Protein AF-A0AAE0FD80-F1 (afdb_monomer_lite)

Organism: NCBI:txid36881

Structure (mmCIF, N/CA/C/O backbone):
data_AF-A0AAE0FD80-F1
#
_entry.id   AF-A0AAE0FD80-F1
#
loop_
_atom_site.group_PDB
_atom_site.id
_atom_site.type_symbol
_atom_site.label_atom_id
_atom_site.label_alt_id
_atom_site.label_comp_id
_atom_site.label_asym_id
_atom_site.label_entity_id
_atom_site.label_seq_id
_atom_site.pdbx_PDB_ins_code
_atom_site.Cartn_x
_atom_site.Cartn_y
_atom_site.Cartn_z
_atom_site.occupancy
_atom_site.B_iso_or_equiv
_atom_site.auth_seq_id
_atom_site.auth_comp_id
_atom_site.auth_asym_id
_atom_site.auth_atom_id
_atom_site.pdbx_PDB_model_num
ATOM 1 N N . MET A 1 1 ? 56.700 -10.273 32.184 1.00 40.31 1 MET A N 1
ATOM 2 C CA . MET A 1 1 ? 57.375 -10.020 30.898 1.00 40.31 1 MET A CA 1
ATOM 3 C C . MET A 1 1 ? 56.561 -10.672 29.789 1.00 40.31 1 MET A C 1
ATOM 5 O O . MET A 1 1 ? 56.872 -11.782 29.398 1.00 40.31 1 MET A O 1
ATOM 9 N N . VAL A 1 2 ? 55.479 -10.005 29.385 1.00 31.28 2 VAL A N 1
ATOM 10 C CA . VAL A 1 2 ? 54.892 -10.000 28.035 1.00 31.28 2 VAL A CA 1
ATOM 11 C C . VAL A 1 2 ? 54.165 -8.654 27.988 1.00 31.28 2 VAL A C 1
ATOM 13 O O . VAL A 1 2 ? 53.022 -8.538 28.417 1.00 31.28 2 VAL A O 1
ATOM 16 N N . GLU A 1 3 ? 54.909 -7.605 27.643 1.00 40.56 3 GLU A N 1
ATOM 17 C CA . GLU A 1 3 ? 54.315 -6.356 27.174 1.00 40.56 3 GLU A CA 1
ATOM 18 C C . GLU A 1 3 ? 53.783 -6.637 25.770 1.00 40.56 3 GLU A C 1
ATOM 20 O O . GLU A 1 3 ? 54.532 -7.111 24.916 1.00 40.56 3 GLU A O 1
ATOM 25 N N . PHE A 1 4 ? 52.490 -6.414 25.551 1.00 32.03 4 PHE A N 1
ATOM 26 C CA . PHE A 1 4 ? 51.897 -6.449 24.222 1.00 32.03 4 PHE A CA 1
ATOM 27 C C . PHE A 1 4 ? 51.222 -5.105 23.975 1.00 32.03 4 PHE A C 1
ATOM 29 O O . PHE A 1 4 ? 50.267 -4.719 24.646 1.00 32.03 4 PHE A O 1
ATOM 36 N N . GLU A 1 5 ? 51.816 -4.377 23.039 1.00 41.44 5 GLU A N 1
ATOM 37 C CA . GLU A 1 5 ? 51.365 -3.108 22.502 1.00 41.44 5 GLU A CA 1
ATOM 38 C C . GLU A 1 5 ? 49.977 -3.243 21.853 1.00 41.44 5 GLU A C 1
ATOM 40 O O . GLU A 1 5 ? 49.844 -3.771 20.753 1.00 41.44 5 GLU A O 1
ATOM 45 N N . GLU A 1 6 ? 48.938 -2.705 22.494 1.00 38.53 6 GLU A N 1
ATOM 46 C CA . GLU A 1 6 ? 47.613 -2.514 21.869 1.00 38.53 6 GLU A CA 1
ATOM 47 C C . GLU A 1 6 ? 47.328 -1.052 21.475 1.00 38.53 6 GLU A C 1
ATOM 49 O O . GLU A 1 6 ? 46.223 -0.714 21.060 1.00 38.53 6 GLU A O 1
ATOM 54 N N . TRP A 1 7 ? 48.324 -0.161 21.534 1.00 40.03 7 TRP A N 1
ATOM 5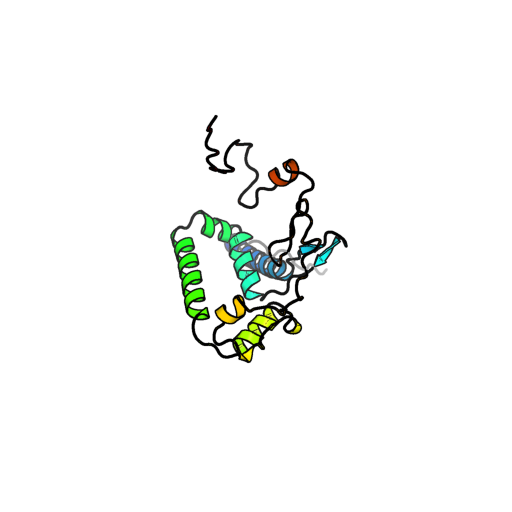5 C CA . TRP A 1 7 ? 48.109 1.283 21.341 1.00 40.03 7 TRP A CA 1
ATOM 56 C C . TRP A 1 7 ? 48.602 1.869 20.007 1.00 40.03 7 TRP A C 1
ATOM 58 O O . TRP A 1 7 ? 48.545 3.082 19.824 1.00 40.03 7 TRP A O 1
ATOM 68 N N . ILE A 1 8 ? 49.020 1.054 19.032 1.00 41.62 8 ILE A N 1
ATOM 69 C CA . ILE A 1 8 ? 49.611 1.572 17.775 1.00 41.62 8 ILE A CA 1
ATOM 70 C C . ILE A 1 8 ? 48.594 1.788 16.629 1.00 41.62 8 ILE A C 1
ATOM 72 O O . ILE A 1 8 ? 48.941 2.367 15.605 1.00 41.62 8 ILE A O 1
ATOM 76 N N . TRP A 1 9 ? 47.305 1.461 16.787 1.00 42.44 9 TRP A N 1
ATOM 77 C CA . TRP A 1 9 ? 46.334 1.576 15.674 1.00 42.44 9 TRP A CA 1
ATOM 78 C C . TRP A 1 9 ? 45.288 2.704 15.743 1.00 42.44 9 TRP A C 1
ATOM 80 O O . TRP A 1 9 ? 44.409 2.749 14.886 1.00 42.44 9 TRP A O 1
ATOM 90 N N . TYR A 1 10 ? 45.382 3.664 16.671 1.00 52.06 10 TYR A N 1
ATOM 91 C CA . TYR A 1 10 ? 44.355 4.719 16.817 1.00 52.06 10 TYR A CA 1
ATOM 92 C C . TYR A 1 10 ? 44.853 6.179 16.762 1.00 52.06 10 TYR A C 1
ATOM 94 O O . TYR A 1 10 ? 44.510 6.981 17.629 1.00 52.06 10 TYR A O 1
ATOM 102 N N . PRO A 1 11 ? 45.603 6.587 15.716 1.00 43.66 11 PRO A N 1
ATOM 103 C CA . PRO A 1 11 ? 45.379 7.961 15.232 1.00 43.66 11 PRO A CA 1
ATOM 104 C C . PRO A 1 11 ? 45.472 8.181 13.706 1.00 43.66 11 PRO A C 1
ATOM 106 O O . PRO A 1 11 ? 45.456 9.329 13.270 1.00 43.66 11 PRO A O 1
ATOM 109 N N . LEU A 1 12 ? 45.549 7.133 12.871 1.00 46.38 12 LEU A N 1
ATOM 110 C CA . LEU A 1 12 ? 45.769 7.279 11.413 1.00 46.38 12 LEU A CA 1
ATOM 111 C C . LEU A 1 12 ? 44.559 6.984 10.513 1.00 46.38 12 LEU A C 1
ATOM 113 O O . LEU A 1 12 ? 44.665 7.072 9.291 1.00 46.38 12 LEU A O 1
ATOM 117 N N . VAL A 1 13 ? 43.384 6.726 11.085 1.00 48.25 13 VAL A N 1
ATOM 118 C CA . VAL A 1 13 ? 42.122 6.770 10.335 1.00 48.25 13 VAL A CA 1
ATOM 119 C C . VAL A 1 13 ? 41.530 8.159 10.555 1.00 48.25 13 VAL A C 1
ATOM 121 O O . VAL A 1 13 ? 40.701 8.367 11.435 1.00 48.25 13 VAL A O 1
ATOM 124 N N . GLY A 1 14 ? 42.053 9.142 9.815 1.00 45.53 14 GLY A N 1
ATOM 125 C CA . GLY A 1 14 ? 41.631 10.543 9.902 1.00 45.53 14 GLY A CA 1
ATOM 126 C C . GLY A 1 14 ? 40.118 10.717 9.729 1.00 45.53 14 GLY A C 1
ATOM 127 O O . GLY A 1 14 ? 39.430 9.795 9.301 1.00 45.53 14 GLY A O 1
ATOM 128 N N . ALA A 1 15 ? 39.605 11.917 10.012 1.00 53.34 15 ALA A N 1
ATOM 129 C CA . ALA A 1 15 ? 38.176 12.279 10.017 1.00 53.34 15 ALA A CA 1
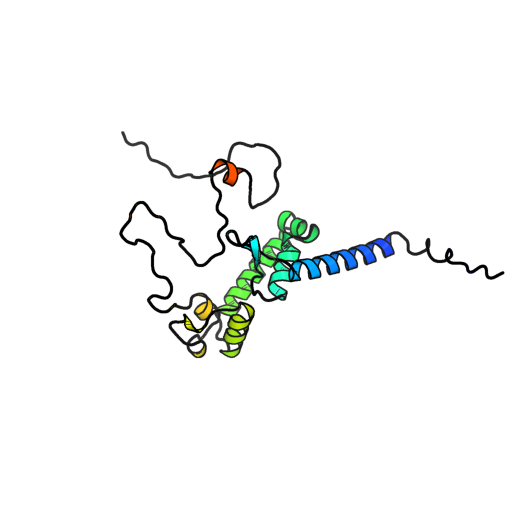ATOM 130 C C . ALA A 1 15 ? 37.326 11.797 8.809 1.00 53.34 15 ALA A C 1
ATOM 132 O O . ALA A 1 15 ? 36.100 11.787 8.872 1.00 53.34 15 ALA A O 1
ATOM 133 N N . PHE A 1 16 ? 37.960 11.381 7.709 1.00 48.69 16 PHE A N 1
ATOM 134 C CA . PHE A 1 16 ? 37.331 10.735 6.556 1.00 48.69 16 PHE A CA 1
ATOM 135 C C . PHE A 1 16 ? 36.976 9.252 6.759 1.00 48.69 16 PHE A C 1
ATOM 137 O O . PHE A 1 16 ? 35.940 8.806 6.269 1.00 48.69 16 PHE A O 1
ATOM 144 N N . GLY A 1 17 ? 37.802 8.475 7.463 1.00 55.03 17 GLY A N 1
ATOM 145 C CA . GLY A 1 17 ? 37.527 7.058 7.703 1.00 55.03 17 GLY A CA 1
ATOM 146 C C . GLY A 1 17 ? 36.457 6.840 8.774 1.00 55.03 17 GLY A C 1
ATOM 147 O O . GLY A 1 17 ? 35.644 5.930 8.629 1.00 55.03 17 GLY A O 1
ATOM 148 N N . SER A 1 18 ? 36.360 7.734 9.766 1.00 65.19 18 SER A N 1
ATOM 149 C CA . SER A 1 18 ? 35.219 7.764 10.691 1.00 65.19 18 SER A CA 1
ATOM 150 C C . SER A 1 18 ? 33.912 8.075 9.959 1.00 65.19 18 SER A C 1
ATOM 152 O O . SER A 1 18 ? 32.925 7.383 10.162 1.00 65.19 18 SER A O 1
ATOM 154 N N . LEU A 1 19 ? 33.922 9.022 9.011 1.00 72.12 19 LEU A N 1
ATOM 155 C CA . LEU A 1 19 ? 32.733 9.398 8.239 1.00 72.12 19 LEU A CA 1
ATOM 156 C C . LEU A 1 19 ? 32.196 8.250 7.366 1.00 72.12 19 LEU A C 1
ATOM 158 O O . LEU A 1 19 ? 30.983 8.081 7.240 1.00 72.12 19 LEU A O 1
ATOM 162 N N . LEU A 1 20 ? 33.087 7.453 6.765 1.00 74.50 20 LEU A N 1
ATOM 163 C CA . LEU A 1 20 ? 32.692 6.279 5.983 1.00 74.50 20 LEU A CA 1
ATOM 164 C C . LEU A 1 20 ? 32.102 5.181 6.877 1.00 74.50 20 LEU A C 1
ATOM 166 O O . LEU A 1 20 ? 31.069 4.608 6.533 1.00 74.50 20 LEU A O 1
ATOM 170 N N . VAL A 1 21 ? 32.730 4.906 8.023 1.00 76.69 21 VAL A N 1
ATOM 171 C CA . VAL A 1 21 ? 32.219 3.936 9.004 1.00 76.69 21 VAL A CA 1
ATOM 172 C C . VAL A 1 21 ? 30.860 4.384 9.547 1.00 76.69 21 VAL A C 1
ATOM 174 O O . VAL A 1 21 ? 29.934 3.577 9.586 1.00 76.69 21 VAL A O 1
ATOM 177 N N . ASP A 1 22 ? 30.695 5.669 9.861 1.00 75.12 22 ASP A N 1
ATOM 178 C CA . ASP A 1 22 ? 29.434 6.246 10.333 1.00 75.12 22 ASP A CA 1
ATOM 179 C C . ASP A 1 22 ? 28.333 6.182 9.266 1.00 75.12 22 ASP A C 1
ATOM 181 O O . ASP A 1 22 ? 27.182 5.855 9.569 1.00 75.12 22 ASP A O 1
ATOM 185 N N . LEU A 1 23 ? 28.671 6.435 7.996 1.00 77.81 23 LEU A N 1
ATOM 186 C CA . LEU A 1 23 ? 27.736 6.311 6.877 1.00 77.81 23 LEU A CA 1
ATOM 187 C C . LEU A 1 23 ? 27.278 4.859 6.691 1.00 77.81 23 LEU A C 1
ATOM 189 O O . LEU A 1 23 ? 26.080 4.603 6.544 1.00 77.81 23 LEU A O 1
ATOM 193 N N . LEU A 1 24 ? 28.215 3.908 6.720 1.00 80.12 24 LEU A N 1
ATOM 194 C CA . LEU A 1 24 ? 27.919 2.481 6.597 1.00 80.12 24 LEU A CA 1
ATOM 195 C C . LEU A 1 24 ? 27.102 1.977 7.792 1.00 80.12 24 LEU A C 1
ATOM 197 O O . LEU A 1 24 ? 26.119 1.263 7.600 1.00 80.12 24 LEU A O 1
ATOM 201 N N . LEU A 1 25 ? 27.443 2.395 9.012 1.00 79.06 25 LEU A N 1
ATOM 202 C CA . LEU A 1 25 ? 26.695 2.051 10.219 1.00 79.06 25 LEU A CA 1
ATOM 203 C C . LEU A 1 25 ? 25.279 2.640 10.182 1.00 79.06 25 LEU A C 1
ATOM 205 O O . LEU A 1 25 ? 24.311 1.933 10.465 1.00 79.06 25 LEU A O 1
ATOM 209 N N . SER A 1 26 ? 25.134 3.897 9.761 1.00 72.19 26 SER A N 1
ATOM 210 C CA . SER A 1 26 ? 23.837 4.552 9.567 1.00 72.19 26 SER A CA 1
ATOM 211 C C . SER A 1 26 ? 22.987 3.832 8.517 1.00 72.19 26 SER A C 1
ATOM 213 O O . SER A 1 26 ? 21.790 3.609 8.730 1.00 72.19 26 SER A O 1
ATOM 215 N N . LEU A 1 27 ? 23.595 3.380 7.416 1.00 77.12 27 LEU A N 1
ATOM 216 C CA . LEU A 1 27 ? 22.922 2.570 6.402 1.00 77.12 27 LEU A CA 1
ATOM 217 C C . LEU A 1 27 ? 22.500 1.201 6.958 1.00 77.12 27 LEU A C 1
ATOM 219 O O . LEU A 1 27 ? 21.363 0.783 6.743 1.00 77.12 27 LEU A O 1
ATOM 223 N N . CYS A 1 28 ? 23.358 0.528 7.725 1.00 79.94 28 CYS A N 1
ATOM 224 C CA . CYS A 1 28 ? 23.036 -0.740 8.387 1.00 79.94 28 CYS A CA 1
ATOM 225 C C . CYS A 1 28 ? 21.873 -0.591 9.378 1.00 79.94 28 CYS A C 1
ATOM 227 O O . CYS A 1 28 ? 20.933 -1.389 9.350 1.00 79.94 28 CYS A O 1
ATOM 229 N N . ILE A 1 29 ? 21.884 0.459 10.206 1.00 76.44 29 ILE A N 1
ATOM 230 C CA . ILE A 1 29 ? 20.787 0.788 11.128 1.00 76.44 29 ILE A CA 1
ATOM 231 C C . ILE A 1 29 ? 19.507 1.092 10.344 1.00 76.44 29 ILE A C 1
ATOM 233 O O . ILE A 1 29 ? 18.430 0.636 10.725 1.00 76.44 29 ILE A O 1
ATOM 237 N N . SER A 1 30 ? 19.616 1.822 9.234 1.00 70.00 30 SER A N 1
ATOM 238 C CA . SER A 1 30 ? 18.494 2.146 8.350 1.00 70.00 30 SER A CA 1
ATOM 239 C C . SER A 1 30 ? 17.863 0.891 7.750 1.00 70.00 30 SER A C 1
ATOM 241 O O . SER A 1 30 ? 16.653 0.702 7.834 1.00 70.00 30 SER A O 1
ATOM 243 N N . VAL A 1 31 ? 18.683 -0.019 7.222 1.00 77.50 31 VAL A N 1
ATOM 244 C CA . VAL A 1 31 ? 18.242 -1.320 6.700 1.00 77.50 31 VAL A CA 1
ATOM 245 C C . VAL A 1 31 ? 17.607 -2.166 7.804 1.00 77.50 31 VAL A C 1
ATOM 247 O O . VAL A 1 31 ? 16.559 -2.775 7.582 1.00 77.50 31 VAL A O 1
ATOM 250 N N . HIS A 1 32 ? 18.194 -2.186 9.003 1.00 75.44 32 HIS A N 1
ATOM 251 C CA . HIS A 1 32 ? 17.643 -2.913 10.143 1.00 75.44 32 HIS A CA 1
ATOM 252 C C . HIS A 1 32 ? 16.275 -2.355 10.569 1.00 75.44 32 HIS A C 1
ATOM 254 O O . HIS A 1 32 ? 15.319 -3.118 10.677 1.00 75.44 32 HIS A O 1
ATOM 260 N N . LYS A 1 33 ? 16.140 -1.033 10.726 1.00 71.00 33 LYS A N 1
ATOM 261 C CA . LYS A 1 33 ? 14.862 -0.374 11.052 1.00 71.00 33 LYS A CA 1
ATOM 262 C C . LYS A 1 33 ? 13.814 -0.563 9.958 1.00 71.00 33 LYS A C 1
ATOM 264 O O . LYS A 1 33 ? 12.662 -0.872 10.256 1.00 71.00 33 LYS A O 1
ATOM 269 N N . ALA A 1 34 ? 14.212 -0.451 8.692 1.00 71.31 34 ALA A N 1
ATOM 270 C CA . ALA A 1 34 ? 13.332 -0.728 7.564 1.00 71.31 34 ALA A CA 1
ATOM 271 C C . ALA A 1 34 ? 12.802 -2.167 7.610 1.00 71.31 34 ALA A C 1
ATOM 273 O O . ALA A 1 34 ? 11.651 -2.374 7.244 1.00 71.31 34 ALA A O 1
ATOM 274 N N . ARG A 1 35 ? 13.579 -3.141 8.114 1.00 65.88 35 ARG A N 1
ATOM 275 C CA . ARG A 1 35 ? 13.134 -4.528 8.359 1.00 65.88 35 ARG A CA 1
ATOM 276 C C . ARG A 1 35 ? 12.233 -4.675 9.591 1.00 65.88 35 ARG A C 1
ATOM 278 O O . ARG A 1 35 ? 11.319 -5.498 9.562 1.00 65.88 35 ARG A O 1
ATOM 285 N N . THR A 1 36 ? 12.424 -3.872 10.637 1.00 61.03 36 THR A N 1
ATOM 286 C CA . THR A 1 36 ? 11.732 -4.013 11.937 1.00 61.03 36 THR A CA 1
ATOM 287 C C . THR A 1 36 ? 10.594 -3.015 12.196 1.00 61.03 36 THR A C 1
ATOM 289 O O . THR A 1 36 ? 9.991 -3.044 13.269 1.00 61.03 36 THR A O 1
ATOM 292 N N . ALA A 1 37 ? 10.220 -2.176 11.224 1.00 65.12 37 ALA A N 1
ATOM 293 C CA . ALA A 1 37 ? 9.010 -1.352 11.326 1.00 65.12 37 ALA A CA 1
ATOM 294 C C . ALA A 1 37 ? 7.762 -2.216 11.623 1.00 65.12 37 ALA A C 1
ATOM 296 O O . ALA A 1 37 ? 7.465 -3.164 10.890 1.00 65.12 37 ALA A O 1
ATOM 297 N N . SER A 1 38 ? 7.070 -1.904 12.721 1.00 71.56 38 SER A N 1
ATOM 298 C CA . SER A 1 38 ? 5.874 -2.601 13.207 1.00 71.56 38 SER A CA 1
ATOM 299 C C . SER A 1 38 ? 4.831 -1.602 13.703 1.00 71.56 38 SER A C 1
ATOM 301 O O . SER A 1 38 ? 5.160 -0.533 14.220 1.00 71.56 38 SER A O 1
ATOM 303 N N . VAL A 1 39 ? 3.563 -1.964 13.547 1.00 75.69 39 VAL A N 1
ATOM 304 C CA . VAL A 1 39 ? 2.403 -1.228 14.050 1.00 75.69 39 VAL A CA 1
ATOM 305 C C . VAL A 1 39 ? 1.956 -1.896 15.342 1.00 75.69 39 VAL A C 1
ATOM 307 O O . VAL A 1 39 ? 1.770 -3.106 15.375 1.00 75.69 39 VAL A O 1
ATOM 310 N N . LYS A 1 40 ? 1.776 -1.143 16.427 1.00 79.38 40 LYS A N 1
ATOM 311 C CA . LYS A 1 40 ? 1.251 -1.718 17.673 1.00 79.38 40 LYS A CA 1
ATOM 312 C C . LYS A 1 40 ? -0.266 -1.836 17.602 1.00 79.38 40 LYS A C 1
ATOM 314 O O . LYS A 1 40 ? -0.952 -0.852 17.333 1.00 79.38 40 LYS A O 1
ATOM 319 N N . GLU A 1 41 ? -0.788 -3.023 17.880 1.00 82.38 41 GLU A N 1
ATOM 320 C CA . GLU A 1 41 ? -2.225 -3.246 17.976 1.00 82.38 41 GLU A CA 1
ATOM 321 C C . GLU A 1 41 ? -2.796 -2.596 19.240 1.00 82.38 41 GLU A C 1
ATOM 323 O O . GLU A 1 41 ? -2.256 -2.758 20.334 1.00 82.38 41 GLU A O 1
ATOM 328 N N . ARG A 1 42 ? -3.924 -1.889 19.114 1.00 76.62 42 ARG A N 1
ATOM 329 C CA . ARG A 1 42 ? -4.549 -1.184 20.243 1.00 76.62 42 ARG A CA 1
ATOM 330 C C . ARG A 1 42 ? -5.058 -2.131 21.331 1.00 76.62 42 ARG A C 1
ATOM 332 O O . ARG A 1 42 ? -4.899 -1.826 22.507 1.00 76.62 42 ARG A O 1
ATOM 339 N N . CYS A 1 43 ? -5.709 -3.227 20.947 1.00 79.00 43 CYS A N 1
ATOM 340 C CA . CYS A 1 43 ? -6.378 -4.115 21.899 1.00 79.00 43 CYS A CA 1
ATOM 341 C C . CYS A 1 43 ? -5.385 -5.006 22.651 1.00 79.00 43 CYS A C 1
ATOM 343 O O . CYS A 1 43 ? -5.514 -5.177 23.858 1.00 79.00 43 CYS A O 1
ATOM 345 N N . THR A 1 44 ? -4.388 -5.558 21.952 1.00 83.12 44 THR A N 1
ATOM 346 C CA . THR A 1 44 ? -3.439 -6.516 22.541 1.00 83.12 44 THR A CA 1
ATOM 347 C C . THR A 1 44 ? -2.105 -5.887 22.944 1.00 83.12 44 THR A C 1
ATOM 349 O O . THR A 1 44 ? -1.337 -6.506 23.676 1.00 83.12 44 THR A O 1
ATOM 352 N N . GLY A 1 45 ? -1.789 -4.685 22.446 1.00 81.44 45 GLY A N 1
ATOM 353 C CA . GLY A 1 45 ? -0.491 -4.033 22.636 1.00 81.44 45 GLY A CA 1
ATOM 354 C C . GLY A 1 45 ? 0.666 -4.694 21.880 1.00 81.44 45 GLY A C 1
ATOM 355 O O . GLY A 1 45 ? 1.803 -4.225 21.979 1.00 81.44 45 GLY A O 1
ATOM 356 N N . LYS A 1 46 ? 0.411 -5.772 21.127 1.00 84.19 46 LYS A N 1
ATOM 357 C CA . LYS A 1 46 ? 1.451 -6.532 20.430 1.00 84.19 46 LYS A CA 1
ATOM 358 C C . LYS A 1 46 ? 1.901 -5.806 19.156 1.00 84.19 46 LYS A C 1
ATOM 360 O O . LYS A 1 46 ? 1.075 -5.190 18.477 1.00 84.19 46 LYS A O 1
ATOM 365 N N . PRO A 1 47 ? 3.200 -5.861 18.812 1.00 81.81 47 PRO A N 1
ATOM 366 C CA . PRO A 1 47 ? 3.673 -5.372 17.527 1.00 81.81 47 PRO A CA 1
ATOM 367 C C . PRO A 1 47 ? 3.194 -6.305 16.409 1.00 81.81 47 PRO A C 1
ATOM 369 O O . PRO A 1 47 ? 3.437 -7.509 16.437 1.00 81.81 47 PRO A O 1
ATOM 372 N N . ILE A 1 48 ? 2.528 -5.732 15.416 1.00 83.19 48 ILE A N 1
ATOM 373 C CA . ILE A 1 48 ? 2.129 -6.370 14.166 1.00 83.19 48 ILE A CA 1
ATOM 374 C C . ILE A 1 48 ? 3.074 -5.870 13.078 1.00 83.19 48 ILE A C 1
ATOM 376 O O . ILE A 1 48 ? 3.250 -4.666 12.888 1.00 83.19 48 ILE A O 1
ATOM 380 N N . HIS A 1 49 ? 3.683 -6.793 12.342 1.00 80.06 49 HIS A N 1
ATOM 381 C CA . HIS A 1 49 ? 4.437 -6.452 11.144 1.00 80.06 49 HIS A CA 1
ATOM 382 C C . HIS A 1 49 ? 3.526 -6.498 9.926 1.00 80.06 49 HIS A C 1
ATOM 384 O O . HIS A 1 49 ? 2.882 -7.510 9.663 1.00 80.06 49 HIS A O 1
ATOM 390 N N . GLU A 1 50 ? 3.494 -5.406 9.169 1.00 81.12 50 GLU A N 1
ATOM 391 C CA . GLU A 1 50 ? 2.808 -5.393 7.884 1.00 81.12 50 GLU A CA 1
ATOM 392 C C . GLU A 1 50 ? 3.650 -6.112 6.837 1.00 81.12 50 GLU A C 1
ATOM 394 O O . GLU A 1 50 ? 4.844 -5.835 6.661 1.00 81.12 50 GLU A O 1
ATOM 399 N N . VAL A 1 51 ? 3.005 -7.041 6.135 1.00 84.75 51 VAL A N 1
ATOM 400 C CA . VAL A 1 51 ? 3.610 -7.756 5.019 1.00 84.75 51 VAL A CA 1
ATOM 401 C C . VAL A 1 51 ? 3.723 -6.771 3.867 1.00 84.75 51 VAL A C 1
ATOM 403 O O . VAL A 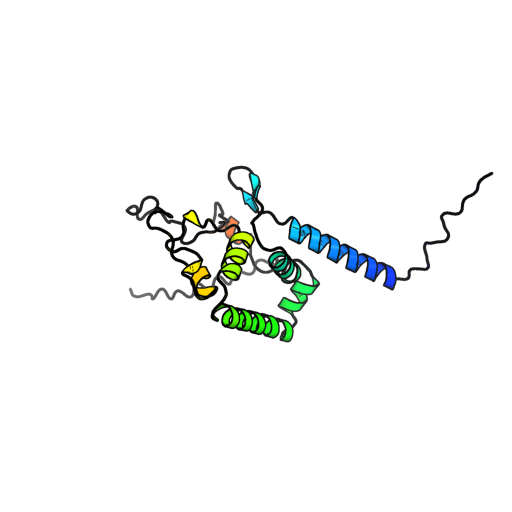1 51 ? 2.738 -6.359 3.266 1.00 84.75 51 VAL A O 1
ATOM 406 N N . THR A 1 52 ? 4.943 -6.320 3.617 1.00 84.69 52 THR A N 1
ATOM 407 C CA . THR A 1 52 ? 5.259 -5.410 2.522 1.00 84.69 52 THR A CA 1
ATOM 408 C C . THR A 1 52 ? 6.622 -5.782 1.952 1.00 84.69 52 THR A C 1
ATOM 410 O O . THR A 1 52 ? 7.531 -6.134 2.720 1.00 84.69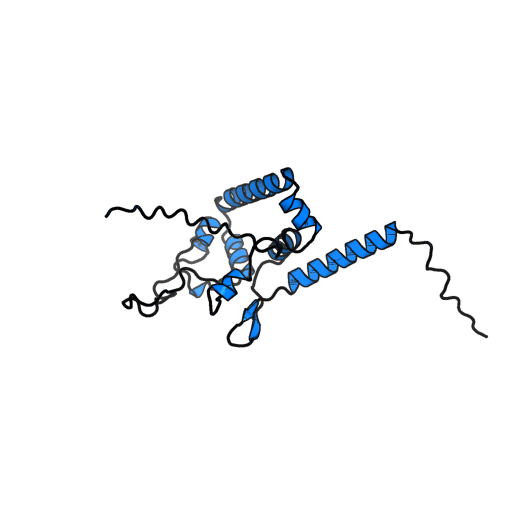 52 THR A O 1
ATOM 413 N N . PRO A 1 53 ? 6.820 -5.680 0.625 1.00 89.00 53 PRO A N 1
ATOM 414 C CA . PRO A 1 53 ? 8.108 -5.975 0.019 1.00 89.00 53 PRO A CA 1
ATOM 415 C C . PRO A 1 53 ? 9.214 -5.103 0.618 1.00 89.00 53 PRO A C 1
ATOM 417 O O . PRO A 1 53 ? 9.073 -3.881 0.736 1.00 89.00 53 PRO A O 1
ATOM 420 N N . PHE A 1 54 ? 10.341 -5.722 0.976 1.00 86.19 54 PHE A N 1
ATOM 421 C CA . PHE A 1 54 ? 11.460 -5.031 1.624 1.00 86.19 54 PHE A CA 1
ATOM 422 C C . PHE A 1 54 ? 11.967 -3.830 0.812 1.00 86.19 54 PHE A C 1
ATOM 424 O O . PHE A 1 54 ? 12.276 -2.790 1.388 1.00 86.19 54 PHE A O 1
ATOM 431 N N . SER A 1 55 ? 12.000 -3.940 -0.518 1.00 86.00 55 SER A N 1
ATOM 432 C CA . SER A 1 55 ? 12.397 -2.854 -1.422 1.00 86.00 55 SER A CA 1
ATOM 433 C C . SER A 1 55 ? 11.535 -1.600 -1.254 1.00 86.00 55 SER A C 1
ATOM 435 O O . SER A 1 55 ? 12.068 -0.492 -1.210 1.00 86.00 55 SER A O 1
ATOM 437 N N . ASN A 1 56 ? 10.220 -1.764 -1.106 1.00 87.31 56 ASN A N 1
ATOM 438 C CA . ASN A 1 56 ? 9.286 -0.655 -0.926 1.00 87.31 56 ASN A CA 1
ATOM 439 C C . ASN A 1 56 ? 9.432 -0.041 0.471 1.00 87.31 56 ASN A C 1
ATOM 441 O O . ASN A 1 56 ? 9.480 1.181 0.603 1.00 87.31 56 ASN A O 1
ATOM 445 N N . ARG A 1 57 ? 9.612 -0.877 1.503 1.00 84.88 57 ARG A N 1
ATOM 446 C CA . ARG A 1 57 ? 9.907 -0.411 2.870 1.00 84.88 57 ARG A CA 1
ATOM 447 C C . ARG A 1 57 ? 11.195 0.403 2.921 1.00 84.88 57 ARG A C 1
ATOM 449 O O . ARG A 1 57 ? 11.222 1.468 3.528 1.00 84.88 57 ARG A O 1
ATOM 456 N N . LEU A 1 58 ? 12.247 -0.082 2.264 1.00 86.06 58 LEU A N 1
ATOM 457 C CA . LEU A 1 58 ? 13.536 0.595 2.214 1.00 86.06 58 LEU A CA 1
ATOM 458 C C . LEU A 1 58 ? 13.433 1.943 1.489 1.00 86.06 58 LEU A C 1
ATOM 460 O O . LEU A 1 58 ? 13.980 2.922 1.980 1.00 86.06 58 LEU A O 1
ATOM 464 N N . GLN A 1 59 ? 12.703 2.022 0.371 1.00 87.19 59 GLN A N 1
ATOM 465 C CA . GLN A 1 59 ? 12.480 3.284 -0.351 1.00 87.19 59 GLN A CA 1
ATOM 466 C C . GLN A 1 59 ? 11.775 4.330 0.523 1.00 87.19 59 GLN A C 1
ATOM 468 O O . GLN A 1 59 ? 12.249 5.462 0.625 1.00 87.19 59 GLN A O 1
ATOM 473 N N . VAL A 1 60 ? 10.675 3.950 1.183 1.00 85.38 60 VAL A N 1
ATOM 474 C CA . VAL A 1 60 ? 9.929 4.841 2.090 1.00 85.38 60 VAL A CA 1
ATOM 475 C C . VAL A 1 60 ? 10.809 5.269 3.264 1.00 85.38 60 VAL A C 1
ATOM 477 O O . VAL A 1 60 ? 10.878 6.457 3.577 1.00 85.38 60 VAL A O 1
ATOM 480 N N . PHE A 1 61 ? 11.536 4.325 3.866 1.00 84.69 61 PHE A N 1
ATOM 481 C CA . PHE A 1 61 ? 12.460 4.606 4.960 1.00 84.69 61 PHE A CA 1
ATOM 482 C C . PHE A 1 61 ? 13.544 5.606 4.536 1.00 84.69 61 PHE A C 1
ATOM 484 O O . PHE A 1 61 ? 13.742 6.631 5.184 1.00 84.69 61 PHE A O 1
ATOM 491 N N . LEU A 1 62 ? 14.229 5.353 3.419 1.00 84.94 62 LEU A N 1
ATOM 492 C CA . LEU A 1 62 ? 15.269 6.250 2.921 1.00 84.94 62 LEU A CA 1
ATOM 493 C C . LEU A 1 62 ? 14.709 7.648 2.654 1.00 84.94 62 LEU A C 1
ATOM 495 O O . LEU A 1 62 ? 15.346 8.620 3.043 1.00 84.94 62 LEU A O 1
ATOM 499 N N . ALA A 1 63 ? 13.517 7.755 2.062 1.00 84.88 63 ALA A N 1
ATOM 500 C CA . ALA A 1 63 ? 12.909 9.034 1.710 1.00 84.88 63 ALA A CA 1
ATOM 501 C C . ALA A 1 63 ? 12.439 9.867 2.918 1.00 84.88 63 ALA A C 1
ATOM 503 O O . ALA A 1 63 ? 12.549 11.094 2.867 1.00 84.88 63 ALA A O 1
ATOM 504 N N . PHE A 1 64 ? 11.915 9.233 3.976 1.00 81.81 64 PHE A N 1
ATOM 505 C CA . PHE A 1 64 ? 11.211 9.939 5.059 1.00 81.81 64 PHE A CA 1
ATOM 506 C C . PHE A 1 64 ? 11.796 9.755 6.463 1.00 81.81 64 PHE A C 1
ATOM 508 O O . PHE A 1 64 ? 11.531 10.587 7.323 1.00 81.81 64 PHE A O 1
ATOM 515 N N . GLU A 1 65 ? 12.603 8.725 6.707 1.00 78.75 65 GLU A N 1
ATOM 516 C CA . GLU A 1 65 ? 13.192 8.467 8.031 1.00 78.75 65 GLU A CA 1
ATOM 517 C C . GLU A 1 65 ? 14.648 8.938 8.119 1.00 78.75 65 GLU A C 1
ATOM 519 O O . GLU A 1 65 ? 15.140 9.272 9.197 1.00 78.75 65 GLU A O 1
ATOM 524 N N . THR A 1 66 ? 15.361 9.001 6.989 1.00 79.88 66 THR A N 1
ATOM 525 C CA . THR A 1 66 ? 16.733 9.525 6.974 1.00 79.88 66 THR A CA 1
ATOM 526 C C . THR A 1 66 ? 16.747 11.047 6.836 1.00 79.88 66 THR A C 1
ATOM 528 O O . THR A 1 66 ? 15.967 11.633 6.081 1.00 79.88 66 THR A O 1
ATOM 531 N N . GLY A 1 67 ? 17.684 11.707 7.527 1.00 79.00 67 GLY A N 1
ATOM 532 C CA . GLY A 1 67 ? 17.849 13.162 7.441 1.00 79.00 67 GLY A CA 1
ATOM 533 C C . GLY A 1 67 ? 18.175 13.643 6.022 1.00 79.00 67 GLY A C 1
ATOM 534 O O . GLY A 1 67 ? 17.621 14.645 5.569 1.00 79.00 67 GLY A O 1
ATOM 535 N N . ILE A 1 68 ? 19.007 12.890 5.292 1.00 83.25 68 ILE A N 1
ATOM 536 C CA . ILE A 1 68 ? 19.368 13.185 3.897 1.00 83.25 68 ILE A CA 1
ATOM 537 C C . ILE A 1 68 ? 18.143 13.057 2.987 1.00 83.25 68 ILE A C 1
ATOM 539 O O . ILE A 1 68 ? 17.860 13.979 2.223 1.00 83.25 68 ILE A O 1
ATOM 543 N N . GLY A 1 69 ? 17.380 11.964 3.090 1.00 84.38 69 GLY A N 1
ATOM 544 C CA . GLY A 1 69 ? 16.170 11.773 2.290 1.00 84.38 69 GLY A CA 1
ATOM 545 C C . GLY A 1 69 ? 15.127 12.855 2.544 1.00 84.38 69 GLY A C 1
ATOM 546 O O . GLY A 1 69 ? 14.624 13.459 1.596 1.00 84.38 69 GLY A O 1
ATOM 547 N N . CYS A 1 70 ? 14.893 13.202 3.813 1.00 84.00 70 CYS A N 1
ATOM 548 C CA . CYS A 1 70 ? 14.030 14.322 4.183 1.00 84.00 70 CYS A CA 1
ATOM 549 C C . CYS A 1 70 ? 14.506 15.649 3.575 1.00 84.00 70 CYS A C 1
ATOM 551 O O . CYS A 1 70 ? 13.699 16.398 3.014 1.00 8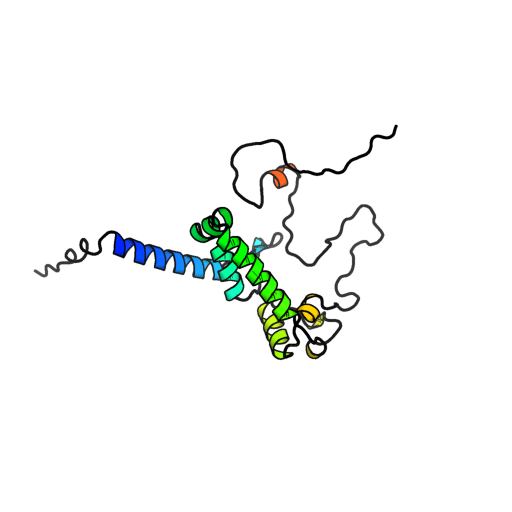4.00 70 CYS A O 1
ATOM 553 N N . ALA A 1 71 ? 15.806 15.947 3.661 1.00 86.19 71 ALA A N 1
ATOM 554 C CA . ALA A 1 71 ? 16.384 17.162 3.096 1.00 86.19 71 ALA A CA 1
ATOM 555 C C . ALA A 1 71 ? 16.229 17.204 1.569 1.00 86.19 71 ALA A C 1
ATOM 557 O O . ALA A 1 71 ? 15.811 18.226 1.021 1.00 86.19 71 ALA A O 1
ATOM 558 N N . MET A 1 72 ? 16.468 16.086 0.880 1.00 88.88 72 MET A N 1
ATOM 559 C CA . MET A 1 72 ? 16.249 15.973 -0.562 1.00 88.88 72 MET A CA 1
ATOM 560 C C . MET A 1 72 ? 14.773 16.178 -0.924 1.00 88.88 72 MET A C 1
ATOM 562 O O . MET A 1 72 ? 14.464 17.008 -1.779 1.00 88.88 72 MET A O 1
ATOM 566 N N . CYS A 1 73 ? 13.848 15.508 -0.233 1.00 87.06 73 CYS A N 1
ATOM 567 C CA . CYS A 1 73 ? 12.404 15.669 -0.425 1.00 87.06 73 CYS A CA 1
ATOM 568 C C . CYS A 1 73 ? 11.926 17.111 -0.177 1.00 87.06 73 CYS A C 1
ATOM 570 O O . CYS A 1 73 ? 10.996 17.573 -0.846 1.00 87.06 73 CYS A O 1
ATOM 572 N N . ARG A 1 74 ? 12.533 17.834 0.779 1.00 85.62 74 ARG A N 1
ATOM 573 C CA . ARG A 1 74 ? 12.099 19.176 1.214 1.00 85.62 74 ARG A CA 1
ATOM 574 C C . ARG A 1 74 ? 12.753 20.323 0.451 1.00 85.62 74 ARG A C 1
ATOM 576 O O . ARG A 1 74 ? 12.076 21.314 0.169 1.00 85.62 74 ARG A O 1
ATOM 583 N N . PHE A 1 75 ? 14.026 20.209 0.103 1.00 89.50 75 PHE A N 1
ATOM 584 C CA . PHE A 1 75 ? 14.797 21.321 -0.453 1.00 89.50 75 PHE A CA 1
ATOM 585 C C . PHE A 1 75 ? 15.192 21.097 -1.915 1.00 89.50 75 PHE A C 1
ATOM 587 O O . PHE A 1 75 ? 15.279 22.062 -2.670 1.00 89.50 75 PHE A O 1
ATOM 594 N N . CYS A 1 76 ? 15.316 19.849 -2.378 1.00 92.62 76 CYS A N 1
ATOM 595 C CA . CYS A 1 76 ? 15.711 19.566 -3.757 1.00 92.62 76 CYS A CA 1
ATOM 596 C C . CYS A 1 76 ? 14.487 19.499 -4.693 1.00 92.62 76 CYS A C 1
ATOM 598 O O . CYS A 1 76 ? 13.752 18.513 -4.758 1.00 92.62 76 CYS A O 1
ATOM 600 N N . GLY A 1 77 ? 14.249 20.578 -5.447 1.00 93.44 77 GLY A N 1
ATOM 601 C CA . GLY A 1 77 ? 13.217 20.636 -6.493 1.00 93.44 77 GLY A CA 1
ATOM 602 C C . GLY A 1 77 ? 13.353 19.542 -7.570 1.00 93.44 77 GLY A C 1
ATOM 603 O O . GLY A 1 77 ? 12.365 18.855 -7.838 1.00 93.44 77 GLY A O 1
ATOM 604 N N . PRO A 1 78 ? 14.547 19.330 -8.157 1.00 94.94 78 PRO A N 1
ATOM 605 C CA . PRO A 1 78 ? 14.778 18.264 -9.134 1.00 94.94 78 PRO A CA 1
ATOM 606 C C . PRO A 1 78 ? 14.455 16.864 -8.604 1.00 94.94 78 PRO A C 1
ATOM 608 O O . PRO A 1 78 ? 13.812 16.087 -9.304 1.00 94.94 78 PRO A O 1
ATOM 611 N N . PHE A 1 79 ? 14.808 16.564 -7.350 1.00 91.44 79 PHE A N 1
ATOM 612 C CA . PHE A 1 79 ? 14.501 15.267 -6.743 1.00 91.44 79 PHE A CA 1
ATOM 613 C C . PHE A 1 79 ? 12.991 15.019 -6.631 1.00 91.44 79 PHE A C 1
ATOM 615 O O . PHE A 1 79 ? 12.509 13.938 -6.954 1.00 91.44 79 PHE A O 1
ATOM 622 N N . ARG A 1 80 ? 12.205 16.042 -6.277 1.00 91.50 80 ARG A N 1
ATOM 623 C CA . ARG A 1 80 ? 10.736 15.936 -6.297 1.00 91.50 80 ARG A CA 1
ATOM 624 C C . ARG A 1 80 ? 10.181 15.679 -7.694 1.00 91.50 80 ARG A C 1
ATOM 626 O O . ARG A 1 80 ? 9.282 14.857 -7.845 1.00 91.50 80 ARG A O 1
ATOM 633 N N . ARG A 1 81 ? 10.713 16.354 -8.719 1.00 94.38 81 ARG A N 1
ATOM 634 C CA . ARG A 1 81 ? 10.310 16.115 -10.117 1.00 94.38 81 ARG A CA 1
ATOM 635 C C . ARG A 1 81 ? 10.632 14.687 -10.549 1.00 94.38 81 ARG A C 1
ATOM 637 O O . ARG A 1 81 ? 9.802 14.065 -11.203 1.00 94.38 81 ARG A O 1
ATOM 644 N N . PHE A 1 82 ? 11.783 14.165 -10.128 1.00 94.25 82 PHE A N 1
ATOM 645 C CA . PHE A 1 82 ? 12.147 12.768 -10.332 1.00 94.25 82 PHE A CA 1
ATOM 646 C C . PHE A 1 82 ? 11.129 11.816 -9.687 1.00 94.25 82 PHE A C 1
ATOM 648 O O . PHE A 1 82 ? 10.597 10.967 -10.390 1.00 94.25 82 PHE A O 1
ATOM 655 N N . LEU A 1 83 ? 10.771 12.004 -8.410 1.00 91.69 83 LEU A N 1
ATOM 656 C CA . LEU A 1 83 ? 9.770 11.160 -7.733 1.00 91.69 83 LEU A CA 1
ATOM 657 C C . LEU A 1 83 ? 8.396 11.196 -8.425 1.00 91.69 83 LEU A C 1
ATOM 659 O O . LEU A 1 83 ? 7.729 10.170 -8.539 1.00 91.69 83 LEU A O 1
ATOM 663 N N . ILE A 1 84 ? 7.973 12.366 -8.916 1.00 93.94 84 ILE A N 1
ATOM 664 C CA . ILE A 1 84 ? 6.727 12.501 -9.688 1.00 93.94 84 ILE A CA 1
ATOM 665 C C . ILE A 1 84 ? 6.830 11.742 -11.016 1.00 93.94 84 ILE A C 1
ATOM 667 O O . ILE A 1 84 ? 5.894 11.038 -11.392 1.00 93.94 84 ILE A O 1
ATOM 671 N N . SER A 1 85 ? 7.952 11.881 -11.724 1.00 96.75 85 SER A N 1
ATOM 672 C CA . SER A 1 85 ? 8.185 11.187 -12.992 1.00 96.75 85 SER A CA 1
ATOM 673 C C . SER A 1 85 ? 8.228 9.671 -12.812 1.00 96.75 85 SER A C 1
ATOM 675 O O . SER A 1 85 ? 7.628 8.952 -13.602 1.00 96.75 85 SER A O 1
ATOM 677 N N . ASP A 1 86 ? 8.902 9.191 -11.769 1.00 93.50 86 ASP A N 1
ATOM 678 C CA . ASP A 1 86 ? 8.995 7.770 -11.431 1.00 93.50 86 ASP A CA 1
ATOM 679 C C . ASP A 1 86 ? 7.621 7.189 -11.060 1.00 93.50 86 ASP A C 1
ATOM 681 O O . ASP A 1 86 ? 7.251 6.121 -11.541 1.00 93.50 86 ASP A O 1
ATOM 685 N N . SER A 1 87 ? 6.816 7.928 -10.287 1.00 94.25 87 SER A N 1
ATOM 686 C CA . SER A 1 87 ? 5.433 7.547 -9.972 1.00 94.25 87 SER A CA 1
ATOM 687 C C . SER A 1 87 ? 4.571 7.400 -11.233 1.00 94.25 87 SER A C 1
ATOM 689 O O . SER A 1 87 ? 3.896 6.385 -11.405 1.00 94.25 87 SER A O 1
ATOM 691 N N . ARG A 1 88 ? 4.653 8.363 -12.165 1.00 96.88 88 ARG A N 1
ATOM 692 C CA . ARG A 1 88 ? 3.948 8.294 -13.459 1.00 96.88 88 ARG A CA 1
ATOM 693 C C . ARG A 1 88 ? 4.416 7.108 -14.299 1.00 96.88 88 ARG A C 1
ATOM 695 O O . ARG A 1 88 ? 3.588 6.329 -14.750 1.00 96.88 88 ARG A O 1
ATOM 702 N N . ALA A 1 89 ? 5.728 6.920 -14.430 1.00 96.56 89 ALA A N 1
ATOM 703 C CA . ALA A 1 89 ? 6.297 5.810 -15.190 1.00 96.56 89 ALA A CA 1
ATOM 704 C C . ALA A 1 89 ? 5.892 4.437 -14.621 1.00 96.56 89 ALA A C 1
ATOM 706 O O . ALA A 1 89 ? 5.662 3.497 -15.383 1.00 96.56 89 ALA A O 1
ATOM 707 N N . LYS A 1 90 ? 5.780 4.308 -13.291 1.00 94.19 90 LYS A N 1
ATOM 708 C CA . LYS A 1 90 ? 5.243 3.104 -12.637 1.00 94.19 90 LYS A CA 1
ATOM 709 C C . LYS A 1 90 ? 3.760 2.906 -12.943 1.00 94.19 90 LYS A C 1
ATOM 711 O O . LYS A 1 90 ? 3.385 1.785 -13.265 1.00 94.19 90 LYS A O 1
ATOM 716 N N . GLY A 1 91 ? 2.956 3.970 -12.904 1.00 95.69 91 GLY A N 1
ATOM 717 C CA . GLY A 1 91 ? 1.551 3.936 -13.325 1.00 95.69 91 GLY A CA 1
ATOM 718 C C . GLY A 1 91 ? 1.396 3.411 -14.754 1.00 95.69 91 GLY A C 1
ATOM 719 O O . GLY A 1 91 ? 0.765 2.377 -14.955 1.00 95.69 91 GLY A O 1
ATOM 720 N N . ASP A 1 92 ? 2.101 4.026 -15.708 1.00 96.44 92 ASP A N 1
ATOM 721 C CA . ASP A 1 92 ? 2.093 3.617 -17.120 1.00 96.44 92 ASP A CA 1
ATOM 722 C C . ASP A 1 92 ? 2.589 2.175 -17.317 1.00 96.44 92 ASP A C 1
ATOM 724 O O . ASP A 1 92 ? 2.177 1.476 -18.243 1.00 96.44 92 ASP A O 1
ATOM 728 N N . LYS A 1 93 ? 3.518 1.710 -16.471 1.00 95.94 93 LYS A N 1
ATOM 729 C CA . LYS A 1 93 ? 3.986 0.319 -16.479 1.00 95.94 93 LYS A CA 1
ATOM 730 C C . LYS A 1 93 ? 2.903 -0.639 -15.979 1.00 95.94 93 LYS A C 1
ATOM 732 O O . LYS A 1 93 ? 2.794 -1.735 -16.518 1.00 95.94 93 LYS A O 1
ATOM 737 N N . TYR A 1 94 ? 2.142 -0.255 -14.959 1.00 95.56 94 TYR A N 1
ATOM 738 C CA . TYR A 1 94 ? 1.107 -1.093 -14.350 1.00 95.56 94 TYR A CA 1
ATOM 739 C C . TYR A 1 94 ? -0.208 -1.124 -15.134 1.00 95.56 94 TYR A C 1
ATOM 741 O O . TYR A 1 94 ? -0.994 -2.048 -14.923 1.00 95.56 94 TYR A O 1
ATOM 749 N N . ASP A 1 95 ? -0.406 -0.188 -16.065 1.00 96.44 95 ASP A N 1
ATOM 750 C CA . ASP A 1 95 ? -1.492 -0.211 -17.056 1.00 96.44 95 ASP A CA 1
ATOM 751 C C . ASP A 1 95 ? -1.205 -1.109 -18.268 1.00 96.44 95 ASP A C 1
ATOM 753 O O . ASP A 1 95 ? -2.108 -1.412 -19.048 1.00 96.44 95 ASP A O 1
ATOM 757 N N . LYS A 1 96 ? 0.040 -1.554 -18.455 1.00 96.75 96 LYS A N 1
ATOM 758 C CA . LYS A 1 96 ? 0.386 -2.471 -19.547 1.00 96.75 96 LYS A CA 1
ATOM 759 C C . LYS A 1 96 ? 0.031 -3.914 -19.175 1.00 96.75 96 LYS A C 1
ATOM 761 O O . LYS A 1 96 ? 0.128 -4.269 -17.997 1.00 96.75 96 LYS A O 1
ATOM 766 N N . PRO A 1 97 ? -0.319 -4.760 -20.164 1.00 97.00 97 PRO A N 1
ATOM 767 C CA . PRO A 1 97 ? -0.535 -6.180 -19.929 1.00 97.00 97 PRO A CA 1
ATOM 768 C C . PRO A 1 97 ? 0.666 -6.824 -19.238 1.00 97.00 97 PRO A C 1
ATOM 770 O O . PRO A 1 97 ? 1.814 -6.577 -19.626 1.00 97.00 97 PRO A O 1
ATOM 773 N N . CYS A 1 98 ? 0.412 -7.644 -18.223 1.00 95.12 98 CYS A N 1
ATOM 774 C CA . CYS A 1 98 ? 1.455 -8.366 -17.506 1.00 95.12 98 CYS A CA 1
ATOM 775 C C . CYS A 1 98 ? 1.103 -9.845 -17.342 1.00 95.12 98 CYS A C 1
ATOM 777 O O . CYS A 1 98 ? -0.054 -10.247 -17.405 1.00 95.12 98 CYS A O 1
ATOM 779 N N . ASP A 1 99 ? 2.134 -10.665 -17.156 1.00 94.88 99 ASP A N 1
ATOM 780 C CA . ASP A 1 99 ? 1.964 -12.085 -16.865 1.00 94.88 99 ASP A CA 1
ATOM 781 C C . ASP A 1 99 ? 1.275 -12.260 -15.495 1.00 94.88 99 ASP A C 1
ATOM 783 O O . ASP A 1 99 ? 1.731 -11.637 -14.522 1.00 94.88 99 ASP A O 1
ATOM 787 N N . PRO A 1 100 ? 0.244 -13.121 -15.365 1.00 95.00 100 PRO A N 1
ATOM 788 C CA . PRO A 1 100 ? -0.372 -13.464 -14.082 1.00 95.00 100 PRO A CA 1
ATOM 789 C C . PRO A 1 100 ? 0.620 -13.826 -12.967 1.00 95.00 100 PRO A C 1
ATOM 791 O O . PRO A 1 100 ? 0.343 -13.583 -11.789 1.00 95.00 100 PRO A O 1
ATOM 794 N N . ALA A 1 101 ? 1.806 -14.354 -13.297 1.00 96.06 101 ALA A N 1
ATOM 795 C CA . ALA A 1 101 ? 2.853 -14.601 -12.302 1.00 96.06 101 ALA A CA 1
ATOM 796 C C . ALA A 1 101 ? 3.304 -13.322 -11.570 1.00 96.06 101 ALA A C 1
ATOM 798 O O . ALA A 1 101 ? 3.558 -13.372 -10.365 1.00 96.06 101 ALA A O 1
ATOM 799 N N . THR A 1 102 ? 3.329 -12.178 -12.264 1.00 95.06 102 THR A N 1
ATOM 800 C CA . THR A 1 102 ? 3.656 -10.858 -11.692 1.00 95.06 102 THR A CA 1
ATOM 801 C C . THR A 1 102 ? 2.621 -10.454 -10.645 1.00 95.06 102 THR A C 1
ATOM 803 O O . THR A 1 102 ? 2.968 -10.006 -9.552 1.00 95.06 102 THR A O 1
ATOM 806 N N . ILE A 1 103 ? 1.339 -10.656 -10.954 1.00 96.56 103 ILE A N 1
ATOM 807 C CA . ILE A 1 103 ? 0.233 -10.363 -10.038 1.00 96.56 103 ILE A CA 1
ATOM 808 C C . ILE A 1 103 ? 0.297 -11.294 -8.821 1.00 96.56 103 ILE A C 1
ATOM 810 O O . ILE A 1 103 ? 0.136 -10.846 -7.687 1.00 96.56 103 ILE A O 1
ATOM 814 N N . ARG A 1 104 ? 0.627 -12.575 -9.023 1.00 95.88 104 ARG A N 1
ATOM 815 C CA . ARG A 1 104 ? 0.794 -13.545 -7.929 1.00 95.88 104 ARG A CA 1
ATOM 816 C C . ARG A 1 104 ? 1.998 -13.238 -7.037 1.00 95.88 104 ARG A C 1
ATOM 818 O O . ARG A 1 104 ? 1.969 -13.514 -5.839 1.00 95.88 104 ARG A O 1
ATOM 825 N N . GLU A 1 105 ? 3.087 -12.714 -7.593 1.00 94.75 105 GLU A N 1
ATOM 826 C CA . GLU A 1 105 ? 4.219 -12.222 -6.800 1.00 94.75 105 GLU A CA 1
ATOM 827 C C . GLU A 1 105 ? 3.820 -10.992 -5.978 1.00 94.75 105 GLU A C 1
ATOM 829 O O . GLU A 1 105 ? 4.111 -10.939 -4.783 1.00 94.75 105 GLU A O 1
ATOM 834 N N . PHE A 1 106 ? 3.079 -10.055 -6.576 1.00 94.44 106 PHE A N 1
ATOM 835 C CA . PHE A 1 106 ? 2.533 -8.900 -5.866 1.00 94.44 106 PHE A CA 1
ATOM 836 C C . PHE A 1 106 ? 1.593 -9.327 -4.724 1.00 94.44 106 PHE A C 1
ATOM 838 O O . PHE A 1 106 ? 1.779 -8.886 -3.590 1.00 94.44 106 PHE A O 1
ATOM 845 N N . SER A 1 107 ? 0.644 -10.230 -4.994 1.00 95.06 107 SER A N 1
ATOM 846 C CA . SER A 1 107 ? -0.289 -10.790 -4.005 1.00 95.06 107 SER A CA 1
ATOM 847 C C . SER A 1 107 ? 0.446 -11.358 -2.790 1.00 95.06 107 SER A C 1
ATOM 849 O O . SER A 1 107 ? 0.210 -10.940 -1.654 1.00 95.06 107 SER A O 1
ATOM 851 N N . ARG A 1 108 ? 1.446 -12.216 -3.034 1.00 93.69 108 ARG A N 1
ATOM 852 C CA . ARG A 1 108 ? 2.290 -12.805 -1.984 1.00 93.69 108 ARG A CA 1
ATOM 853 C C . ARG A 1 108 ? 3.127 -11.764 -1.245 1.00 93.69 108 ARG A C 1
ATOM 855 O O . ARG A 1 108 ? 3.224 -11.821 -0.022 1.00 93.69 108 ARG A O 1
ATOM 862 N N . GLY A 1 109 ? 3.710 -10.807 -1.965 1.00 91.56 109 GLY A N 1
ATOM 863 C CA . GLY A 1 109 ? 4.555 -9.758 -1.391 1.00 91.56 109 GLY A CA 1
ATOM 864 C C . GLY A 1 109 ? 3.822 -8.834 -0.414 1.00 91.56 109 GLY A C 1
ATOM 865 O O . GLY A 1 109 ? 4.461 -8.276 0.479 1.00 91.56 109 GLY A O 1
ATOM 866 N N . TYR A 1 110 ? 2.503 -8.705 -0.565 1.00 92.25 110 TYR A N 1
ATOM 867 C CA . TYR A 1 110 ? 1.630 -7.912 0.305 1.00 92.25 110 TYR A CA 1
ATOM 868 C C . TYR A 1 110 ? 0.709 -8.751 1.204 1.00 92.25 110 TYR A C 1
ATOM 870 O O . TYR A 1 110 ? -0.067 -8.184 1.969 1.00 92.25 110 TYR A O 1
ATOM 878 N N . GLY A 1 111 ? 0.789 -10.084 1.138 1.00 92.69 111 GLY A N 1
ATOM 879 C CA . GLY A 1 111 ? -0.048 -10.982 1.937 1.00 92.69 111 GLY A CA 1
ATOM 880 C C . GLY A 1 111 ? -1.548 -10.805 1.680 1.00 92.69 111 GLY A C 1
ATOM 881 O O . GLY A 1 111 ? -2.327 -10.795 2.629 1.00 92.69 111 GLY A O 1
ATOM 882 N N . ILE A 1 112 ? -1.943 -10.606 0.420 1.00 93.62 112 ILE A N 1
ATOM 883 C CA . ILE A 1 112 ? -3.350 -10.433 0.041 1.00 93.62 112 ILE A CA 1
ATOM 884 C C . ILE A 1 112 ? -4.096 -11.762 0.208 1.00 93.62 112 ILE A C 1
ATOM 886 O O . ILE A 1 112 ? -3.630 -12.800 -0.257 1.00 93.62 112 ILE A O 1
ATOM 890 N N . ASP A 1 113 ? -5.269 -11.723 0.844 1.00 94.00 113 ASP A N 1
ATOM 891 C CA . ASP A 1 113 ? -6.154 -12.884 0.929 1.00 94.00 113 ASP A CA 1
ATOM 892 C C . ASP A 1 113 ? -6.894 -13.088 -0.400 1.00 94.00 113 ASP A C 1
ATOM 894 O O . ASP A 1 113 ? -7.821 -12.356 -0.758 1.00 94.00 113 ASP A O 1
ATOM 898 N N . G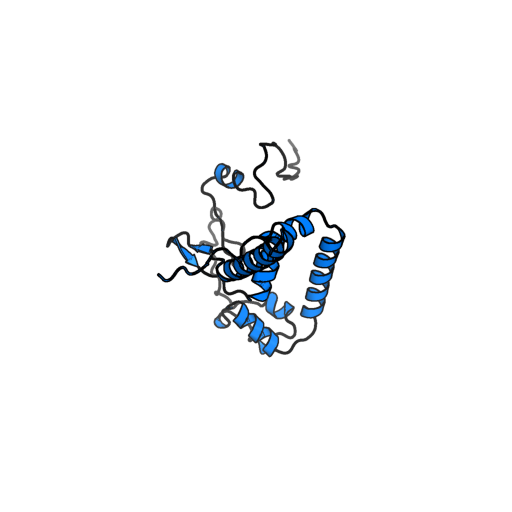LU A 1 114 ? -6.458 -14.095 -1.152 1.00 94.19 114 GLU A N 1
ATOM 899 C CA . GLU A 1 114 ? -7.033 -14.443 -2.451 1.00 94.19 114 GLU A CA 1
ATOM 900 C C . GLU A 1 114 ? -8.436 -15.069 -2.327 1.00 94.19 114 GLU A C 1
ATOM 902 O O . GLU A 1 114 ? -9.200 -15.083 -3.295 1.00 94.19 114 GLU A O 1
ATOM 907 N N . SER A 1 115 ? -8.825 -15.544 -1.137 1.00 95.50 115 SER A N 1
ATOM 908 C CA . SER A 1 115 ? -10.140 -16.156 -0.914 1.00 95.50 115 SER A CA 1
ATOM 909 C C . SER A 1 115 ? -11.290 -15.144 -0.958 1.00 95.50 115 SER A C 1
ATOM 911 O O . SER A 1 115 ? -12.429 -15.522 -1.257 1.00 95.50 115 SER A O 1
ATOM 913 N N . GLU A 1 116 ? -11.001 -13.861 -0.735 1.00 95.88 116 GLU A N 1
ATOM 914 C CA . GLU A 1 116 ? -11.977 -12.767 -0.762 1.00 95.88 116 GLU A CA 1
ATOM 915 C C . GLU A 1 116 ? -12.227 -12.210 -2.172 1.00 95.88 116 GLU A C 1
ATOM 917 O O . GLU A 1 116 ? -13.146 -11.409 -2.364 1.00 95.88 116 GLU A O 1
ATOM 922 N N . LEU A 1 117 ? -11.434 -12.613 -3.168 1.00 96.69 117 LEU A N 1
ATOM 923 C CA . LEU A 1 117 ? -11.499 -12.055 -4.519 1.00 96.69 117 LEU A CA 1
ATOM 924 C C . LEU A 1 117 ? -12.734 -12.536 -5.276 1.00 96.69 117 LEU A C 1
ATOM 926 O O . LEU A 1 117 ? -13.070 -13.720 -5.258 1.00 96.69 117 LEU A O 1
ATOM 930 N N . LEU A 1 118 ? -13.400 -11.622 -5.983 1.00 97.25 118 LEU A N 1
ATOM 931 C CA . LEU A 1 118 ? -14.530 -11.978 -6.842 1.00 97.25 118 LEU A CA 1
ATOM 932 C C . LEU A 1 118 ? -14.086 -12.805 -8.056 1.00 97.25 118 LEU A C 1
ATOM 934 O O . LEU A 1 118 ? -14.795 -13.719 -8.468 1.00 97.25 118 LEU A O 1
ATOM 938 N N . LEU A 1 119 ? -12.930 -12.460 -8.625 1.00 96.69 119 LEU A N 1
ATOM 939 C CA . LEU A 1 119 ? -12.330 -13.115 -9.783 1.00 96.69 119 LEU A CA 1
ATOM 940 C C . LEU A 1 119 ? -10.951 -13.675 -9.406 1.00 96.69 119 LEU A C 1
ATOM 942 O O . LEU A 1 119 ? -10.280 -13.096 -8.549 1.00 96.69 119 LEU A O 1
ATOM 946 N N . PRO A 1 120 ? -10.522 -14.789 -10.025 1.00 96.38 120 PRO A N 1
ATOM 947 C CA . PRO A 1 120 ? -9.188 -15.335 -9.804 1.00 96.38 120 PRO A CA 1
ATOM 948 C C . PRO A 1 120 ? -8.105 -14.419 -10.400 1.00 96.38 120 PRO A C 1
ATOM 950 O O . PRO A 1 120 ? -8.387 -13.595 -11.272 1.00 96.38 120 PRO A O 1
ATOM 953 N N . ILE A 1 121 ? -6.851 -14.584 -9.961 1.00 95.62 121 ILE A N 1
ATOM 954 C CA . ILE A 1 121 ? -5.712 -13.746 -10.386 1.00 95.62 121 ILE A CA 1
ATOM 955 C C . ILE A 1 121 ? -5.542 -13.732 -11.909 1.00 95.62 121 ILE A C 1
ATOM 957 O O . ILE A 1 121 ? -5.240 -12.694 -12.492 1.00 95.62 121 ILE A O 1
ATOM 961 N N . GLU A 1 122 ? -5.765 -14.873 -12.554 1.00 95.50 122 GLU A N 1
ATOM 962 C CA . GLU A 1 122 ? -5.588 -15.078 -13.992 1.00 95.50 122 GLU A CA 1
ATOM 963 C C . GLU A 1 122 ? -6.589 -14.282 -14.841 1.00 95.50 122 GLU A C 1
ATOM 965 O O . GLU A 1 122 ? -6.381 -14.132 -16.042 1.00 95.50 122 GLU A O 1
ATOM 970 N N . ALA A 1 123 ? -7.664 -13.771 -14.236 1.00 96.12 123 ALA A N 1
ATOM 971 C CA . ALA A 1 123 ? -8.658 -12.960 -14.929 1.00 96.12 123 ALA A CA 1
ATOM 972 C C . ALA A 1 123 ? -8.220 -11.497 -15.119 1.00 96.12 123 ALA A C 1
ATOM 974 O O . ALA A 1 123 ? -8.851 -10.780 -15.891 1.00 96.12 123 ALA A O 1
ATOM 975 N N . HIS A 1 124 ? -7.168 -11.051 -14.427 1.00 96.62 124 HIS A N 1
ATOM 976 C CA . HIS A 1 124 ? -6.689 -9.673 -14.490 1.00 96.62 124 HIS A CA 1
ATOM 977 C C . HIS A 1 124 ? -5.582 -9.530 -15.536 1.00 96.62 124 HIS A C 1
ATOM 979 O O . HIS A 1 124 ? -4.547 -10.192 -15.459 1.00 96.62 124 HIS A O 1
ATOM 985 N N . SER A 1 125 ? -5.787 -8.634 -16.500 1.00 96.06 125 SER A N 1
ATOM 986 C CA . SER A 1 125 ? -4.853 -8.421 -17.612 1.00 96.06 125 SER A CA 1
ATOM 987 C C . SER A 1 125 ? -3.700 -7.489 -17.239 1.00 96.06 125 SER A C 1
ATOM 989 O O . SER A 1 125 ? -2.622 -7.569 -17.829 1.00 96.06 125 SER A O 1
ATOM 991 N N . THR A 1 126 ? -3.917 -6.586 -16.278 1.00 97.69 126 THR A N 1
ATOM 992 C CA . THR A 1 126 ? -2.929 -5.593 -15.835 1.00 97.69 126 THR A CA 1
ATOM 993 C C . THR A 1 126 ? -2.811 -5.570 -14.314 1.00 97.69 126 THR A C 1
ATOM 995 O O . THR A 1 126 ? -3.717 -5.988 -13.585 1.00 97.69 126 THR A O 1
ATOM 998 N N . LEU A 1 127 ? -1.693 -5.047 -13.802 1.00 96.62 127 LEU A N 1
ATOM 999 C CA . LEU A 1 127 ? -1.507 -4.942 -12.355 1.00 96.62 127 LEU A CA 1
ATOM 1000 C C . LEU A 1 127 ? -2.466 -3.916 -11.739 1.00 96.62 127 LEU A C 1
ATOM 1002 O O . LEU A 1 127 ? -2.948 -4.135 -10.630 1.00 96.62 127 LEU A O 1
ATOM 1006 N N . ASN A 1 128 ? -2.774 -2.826 -12.450 1.00 96.44 128 ASN A N 1
ATOM 1007 C CA . ASN A 1 128 ? -3.761 -1.855 -11.981 1.00 96.44 128 ASN A CA 1
ATOM 1008 C C . ASN A 1 128 ? -5.162 -2.473 -11.901 1.00 96.44 128 ASN A C 1
ATOM 1010 O O . ASN A 1 128 ? -5.851 -2.235 -10.913 1.00 96.44 128 ASN A O 1
ATOM 1014 N N . GLU A 1 129 ? -5.553 -3.326 -12.854 1.00 96.62 129 GLU A N 1
ATOM 1015 C CA . GLU A 1 129 ? -6.823 -4.064 -12.786 1.00 96.62 129 GLU A CA 1
ATOM 1016 C C . GLU A 1 129 ? -6.928 -4.930 -11.528 1.00 96.62 129 GLU A C 1
ATOM 1018 O O . GLU A 1 129 ? -7.953 -4.930 -10.843 1.00 96.62 129 GLU A O 1
ATOM 1023 N N . PHE A 1 130 ? -5.836 -5.600 -11.163 1.00 97.50 130 PHE A N 1
ATOM 1024 C CA . PHE A 1 130 ? -5.758 -6.303 -9.888 1.00 97.50 130 PHE A CA 1
ATOM 1025 C C . PHE A 1 130 ? -5.724 -5.347 -8.678 1.00 97.50 130 PHE A C 1
ATOM 1027 O O . PHE A 1 130 ? -6.264 -5.652 -7.612 1.00 97.50 130 PHE A O 1
ATOM 1034 N N . PHE A 1 131 ? -5.119 -4.165 -8.799 1.00 95.56 131 PHE A N 1
ATOM 1035 C CA . PHE A 1 131 ? -5.045 -3.197 -7.702 1.00 95.56 131 PHE A CA 1
ATOM 1036 C C . PHE A 1 131 ? -6.436 -2.719 -7.259 1.00 95.56 131 PHE A C 1
ATOM 1038 O O . PHE A 1 131 ? -6.699 -2.668 -6.057 1.00 95.56 131 PHE A O 1
ATOM 1045 N N . TYR A 1 132 ? -7.344 -2.461 -8.208 1.00 95.12 132 TYR A N 1
ATOM 1046 C CA . TYR A 1 132 ? -8.752 -2.128 -7.938 1.00 95.12 132 TYR A CA 1
ATOM 1047 C C . TYR A 1 132 ? -9.705 -3.338 -8.013 1.00 95.12 132 TYR A C 1
ATOM 1049 O O . TYR A 1 132 ? -10.913 -3.167 -8.198 1.00 95.12 132 TYR A O 1
ATOM 1057 N N . ARG A 1 133 ? -9.184 -4.565 -7.858 1.00 96.94 133 ARG A N 1
ATOM 1058 C CA . ARG A 1 133 ? -9.968 -5.812 -7.894 1.00 96.94 133 ARG A CA 1
ATOM 1059 C C . ARG A 1 133 ? -11.229 -5.746 -7.027 1.00 96.94 133 ARG A C 1
ATOM 1061 O O . ARG A 1 133 ? -11.244 -5.172 -5.938 1.00 96.94 133 ARG A O 1
ATOM 1068 N N . LYS A 1 134 ? -12.283 -6.413 -7.494 1.00 96.81 134 LYS A N 1
ATOM 1069 C CA . LYS A 1 134 ? -13.547 -6.541 -6.761 1.00 96.81 134 LYS A CA 1
ATOM 1070 C C . LYS A 1 134 ? -13.455 -7.662 -5.727 1.00 96.81 134 LYS A C 1
ATOM 1072 O O . LYS A 1 134 ? -12.921 -8.733 -6.016 1.00 96.81 134 LYS A O 1
ATOM 1077 N N . LEU A 1 135 ? -14.024 -7.425 -4.550 1.00 96.94 135 LEU A N 1
ATOM 1078 C CA . LEU A 1 135 ? -14.196 -8.443 -3.514 1.00 96.94 135 LEU A CA 1
ATOM 1079 C C . LEU A 1 135 ? -15.546 -9.155 -3.672 1.00 96.94 135 LEU A C 1
ATOM 1081 O O . LEU A 1 135 ? -16.477 -8.620 -4.283 1.00 96.94 135 LEU A O 1
ATOM 1085 N N . LYS A 1 136 ? -15.659 -10.363 -3.114 1.00 96.94 136 LYS A N 1
ATOM 1086 C CA . LYS A 1 136 ? -16.920 -11.110 -3.028 1.00 96.94 136 LYS A CA 1
ATOM 1087 C C . LYS A 1 136 ? -17.961 -10.325 -2.230 1.00 96.94 136 LYS A C 1
ATOM 1089 O O . LYS A 1 136 ? -17.645 -9.662 -1.240 1.00 96.94 136 LYS A O 1
ATOM 1094 N N . ALA A 1 137 ? -19.226 -10.448 -2.632 1.00 94.94 137 ALA A N 1
ATOM 1095 C CA . ALA A 1 137 ? -20.333 -9.923 -1.842 1.00 94.94 137 ALA A CA 1
ATOM 1096 C C . ALA A 1 137 ? -20.304 -10.540 -0.433 1.00 94.94 137 ALA A C 1
ATOM 1098 O O . ALA A 1 137 ? -20.115 -11.745 -0.284 1.00 94.94 137 ALA A O 1
ATOM 1099 N N . GLY A 1 138 ? -20.456 -9.705 0.595 1.00 92.12 138 GLY A N 1
ATOM 1100 C CA . GLY A 1 138 ? -20.413 -10.142 1.993 1.00 92.12 138 GLY A CA 1
ATOM 1101 C C . GLY A 1 138 ? -19.017 -10.228 2.622 1.00 92.12 138 GLY A C 1
ATOM 1102 O O . GLY A 1 138 ? -18.942 -10.433 3.827 1.00 92.12 138 GLY A O 1
ATOM 1103 N N . ALA A 1 139 ? -17.923 -9.999 1.882 1.00 94.19 139 ALA A N 1
ATOM 1104 C CA . ALA A 1 139 ? -16.572 -9.955 2.469 1.00 94.19 139 ALA A CA 1
ATOM 1105 C C . ALA A 1 139 ? -16.392 -8.807 3.486 1.00 94.19 139 ALA A C 1
ATOM 1107 O O . ALA A 1 139 ? -15.540 -8.872 4.370 1.00 94.19 139 ALA A O 1
ATOM 1108 N N . ARG A 1 140 ? -17.198 -7.744 3.364 1.00 94.12 140 ARG A N 1
ATOM 1109 C CA . ARG A 1 140 ? -17.202 -6.568 4.247 1.00 94.12 140 ARG A CA 1
ATOM 1110 C C . ARG A 1 140 ? -18.641 -6.214 4.640 1.00 94.12 140 ARG A C 1
ATOM 1112 O O . ARG A 1 140 ? -19.240 -5.338 4.017 1.00 94.12 140 ARG A O 1
ATOM 1119 N N . PRO A 1 141 ? -19.245 -6.921 5.607 1.00 93.19 141 PRO A N 1
ATOM 1120 C CA . PRO A 1 141 ? -20.579 -6.575 6.081 1.00 93.19 141 PRO A CA 1
ATOM 1121 C C . PRO A 1 141 ? -20.556 -5.199 6.761 1.00 93.19 141 PRO A C 1
ATOM 1123 O O . PRO A 1 141 ? -19.688 -4.918 7.589 1.00 93.19 141 PRO A O 1
ATOM 1126 N N . ILE A 1 142 ? -21.511 -4.337 6.408 1.00 92.44 142 ILE A N 1
ATOM 1127 C CA . ILE A 1 142 ? -21.671 -3.024 7.041 1.00 92.44 142 ILE A CA 1
ATOM 1128 C C . ILE A 1 142 ? -22.331 -3.236 8.405 1.00 92.44 142 ILE A C 1
ATOM 1130 O O . ILE A 1 142 ? -23.404 -3.831 8.492 1.00 92.44 142 ILE A O 1
ATOM 1134 N N . SER A 1 143 ? -21.683 -2.756 9.466 1.00 90.94 143 SER A N 1
ATOM 1135 C CA . SER A 1 143 ? -22.258 -2.770 10.812 1.00 90.94 143 SER A CA 1
ATOM 1136 C C . SER A 1 143 ? -23.380 -1.741 10.911 1.00 90.94 143 SER A C 1
ATOM 1138 O O . SER A 1 143 ? -23.159 -0.589 10.550 1.00 90.94 143 SER A O 1
ATOM 1140 N N . GLU A 1 144 ? -24.540 -2.152 11.430 1.00 92.94 144 GLU A N 1
ATOM 1141 C CA . GLU A 1 144 ? -25.705 -1.286 11.692 1.00 92.94 144 GLU A CA 1
ATOM 1142 C C . GLU A 1 144 ? -26.061 -0.340 10.521 1.00 92.94 144 GLU A C 1
ATOM 1144 O O . GLU A 1 144 ? -26.035 0.881 10.684 1.00 92.94 144 GLU A O 1
ATOM 1149 N N . PRO A 1 145 ? -26.405 -0.878 9.333 1.00 90.69 145 PRO A N 1
ATOM 1150 C CA . PRO A 1 145 ? -26.591 -0.078 8.117 1.00 90.69 145 PRO A CA 1
ATOM 1151 C C . PRO A 1 145 ? -27.722 0.958 8.220 1.00 90.69 145 PRO A C 1
ATOM 1153 O O . PRO A 1 145 ? -27.664 1.985 7.549 1.00 90.69 145 PRO A O 1
ATOM 1156 N N . ASP A 1 146 ? -28.717 0.711 9.075 1.00 94.38 146 ASP A N 1
ATOM 1157 C CA . ASP A 1 146 ? -29.890 1.574 9.246 1.00 94.38 146 ASP A CA 1
ATOM 1158 C C . ASP A 1 146 ? -29.744 2.582 10.403 1.00 94.38 146 ASP A C 1
ATOM 1160 O O . ASP A 1 146 ? -30.683 3.322 10.699 1.00 94.38 146 ASP A O 1
ATOM 1164 N N . ASN A 1 147 ? -28.592 2.623 11.088 1.00 95.50 147 ASN A N 1
ATOM 1165 C CA . ASN A 1 147 ? -28.366 3.522 12.221 1.00 95.50 147 ASN A CA 1
ATOM 1166 C C . ASN A 1 147 ? -27.655 4.816 11.772 1.00 95.50 147 ASN A C 1
ATOM 1168 O O . ASN A 1 147 ? -26.433 4.817 11.607 1.00 95.50 147 ASN A O 1
ATOM 1172 N N . PRO A 1 148 ? -28.363 5.957 11.644 1.00 93.69 148 PRO A N 1
ATOM 1173 C CA . PRO A 1 148 ? -27.766 7.205 11.162 1.00 93.69 148 PRO A CA 1
ATOM 1174 C C . PRO A 1 148 ? -26.770 7.836 12.148 1.00 93.69 148 PRO A C 1
ATOM 1176 O O . PRO A 1 148 ? -26.080 8.790 11.793 1.00 93.69 148 PRO A O 1
ATOM 1179 N N . ASN A 1 149 ? -26.687 7.333 13.384 1.00 95.06 149 ASN A N 1
ATOM 1180 C CA . ASN A 1 149 ? -25.778 7.850 14.410 1.00 95.06 149 ASN A CA 1
ATOM 1181 C C . ASN A 1 149 ? -24.407 7.156 14.405 1.00 95.06 149 ASN A C 1
ATOM 1183 O O . ASN A 1 149 ? -23.546 7.508 15.214 1.00 95.06 149 ASN A O 1
ATOM 1187 N N . ILE A 1 150 ? -24.195 6.165 13.533 1.00 92.00 150 ILE A N 1
ATOM 1188 C CA . ILE A 1 150 ? -22.957 5.387 13.465 1.00 92.00 150 ILE A CA 1
ATOM 1189 C C . ILE A 1 150 ? -22.246 5.656 12.143 1.00 92.00 150 ILE A C 1
ATOM 1191 O O . ILE A 1 150 ? -22.821 5.559 11.064 1.00 92.00 150 ILE A O 1
ATOM 1195 N N . ALA A 1 151 ? -20.952 5.958 12.238 1.00 90.38 151 ALA A N 1
ATOM 1196 C CA . ALA A 1 151 ? -20.061 6.017 11.090 1.00 90.38 151 ALA A CA 1
ATOM 1197 C C . ALA A 1 151 ? -19.243 4.724 11.002 1.00 90.38 151 ALA A C 1
ATOM 1199 O O . ALA A 1 151 ? -18.659 4.277 11.992 1.00 90.38 151 ALA A O 1
ATOM 1200 N N . THR A 1 152 ? -19.166 4.145 9.806 1.00 90.94 152 THR A N 1
ATOM 1201 C CA . THR A 1 152 ? -18.312 2.991 9.508 1.00 90.94 152 THR A CA 1
ATOM 1202 C C . THR A 1 152 ? -17.020 3.431 8.827 1.00 90.94 152 THR A C 1
ATOM 1204 O O . THR A 1 152 ? -16.880 4.558 8.348 1.00 90.94 152 THR A O 1
ATOM 1207 N N . VAL A 1 153 ? -16.025 2.547 8.824 1.00 90.69 153 VAL A N 1
ATOM 1208 C CA . VAL A 1 153 ? -14.742 2.827 8.177 1.00 90.69 153 VAL A CA 1
ATOM 1209 C C . VAL A 1 153 ? -14.930 2.779 6.655 1.00 90.69 153 VAL A C 1
ATOM 1211 O O . VAL A 1 153 ? -15.475 1.796 6.158 1.00 90.69 153 VAL A O 1
ATOM 1214 N N . PRO A 1 154 ? -14.465 3.789 5.895 1.00 90.12 154 PRO A N 1
ATOM 1215 C CA . PRO A 1 154 ? -14.709 3.850 4.453 1.00 90.12 154 PRO A CA 1
ATOM 1216 C C . PRO A 1 154 ? -13.812 2.911 3.633 1.00 90.12 154 PRO A C 1
ATOM 1218 O O . PRO A 1 154 ? -14.076 2.691 2.454 1.00 90.12 154 PRO A O 1
ATOM 1221 N N . CYS A 1 155 ? -12.723 2.399 4.215 1.00 91.31 155 CYS A N 1
ATOM 1222 C CA . CYS A 1 155 ? -11.752 1.558 3.524 1.00 91.31 155 CYS A CA 1
ATOM 1223 C C . CYS A 1 155 ? -11.017 0.599 4.470 1.00 91.31 155 CYS A C 1
ATOM 1225 O O . CYS A 1 155 ? -10.846 0.873 5.659 1.00 91.31 155 CYS A O 1
ATOM 1227 N N . ASP A 1 156 ? -10.513 -0.502 3.915 1.00 90.44 156 ASP A N 1
ATOM 1228 C CA . ASP A 1 156 ? -9.621 -1.415 4.628 1.00 90.44 156 ASP A CA 1
ATOM 1229 C C . ASP A 1 156 ? -8.303 -0.696 4.954 1.00 90.44 156 ASP A C 1
ATOM 1231 O O . ASP A 1 156 ? -7.538 -0.323 4.062 1.00 90.44 156 ASP A O 1
ATOM 1235 N N . CYS A 1 157 ? -8.037 -0.457 6.240 1.00 87.44 157 CYS A N 1
ATOM 1236 C CA . CYS A 1 157 ? -6.848 0.275 6.672 1.00 87.44 157 CYS A CA 1
ATOM 1237 C C . CYS A 1 157 ? -6.455 -0.023 8.126 1.00 87.44 157 CYS A C 1
ATOM 1239 O O . CYS A 1 157 ? -7.195 -0.637 8.899 1.00 87.44 157 CYS A O 1
ATOM 1241 N N . ARG A 1 158 ? -5.267 0.452 8.521 1.00 84.38 158 ARG A N 1
ATOM 1242 C CA . ARG A 1 158 ? -4.913 0.638 9.933 1.00 84.38 158 ARG A CA 1
ATOM 1243 C C . ARG A 1 158 ? -5.310 2.044 10.355 1.00 84.38 158 ARG A C 1
ATOM 1245 O O . ARG A 1 158 ? -4.810 3.025 9.812 1.00 84.38 158 ARG A O 1
ATOM 1252 N N . LEU A 1 159 ? -6.200 2.134 11.337 1.00 83.44 159 LEU A N 1
ATOM 1253 C CA . LEU A 1 159 ? -6.692 3.409 11.840 1.00 83.44 159 LEU A CA 1
ATOM 1254 C C . LEU A 1 159 ? -5.918 3.860 13.069 1.00 83.44 159 LEU A C 1
ATOM 1256 O O . LEU A 1 159 ? -5.718 3.101 14.018 1.00 83.44 159 LEU A O 1
ATOM 1260 N N . HIS A 1 160 ? -5.567 5.140 13.075 1.00 81.12 160 HIS A N 1
ATOM 1261 C CA . HIS A 1 160 ? -5.141 5.837 14.274 1.00 81.12 160 HIS A CA 1
ATOM 1262 C C . HIS A 1 160 ? -6.293 6.726 14.746 1.00 81.12 160 HIS A C 1
ATOM 1264 O O . HIS A 1 160 ? -6.730 7.613 14.016 1.00 81.12 160 HIS A O 1
ATOM 1270 N N . VAL A 1 161 ? -6.813 6.462 15.946 1.00 82.75 161 VAL A N 1
ATOM 1271 C CA . VAL A 1 161 ? -7.998 7.144 16.486 1.00 82.75 161 VAL A CA 1
ATOM 1272 C C . VAL A 1 161 ? -7.651 7.777 17.823 1.00 82.75 161 VAL A C 1
ATOM 1274 O O . VAL A 1 161 ? -7.085 7.123 18.701 1.00 82.75 161 VAL A O 1
ATOM 1277 N N . PHE A 1 162 ? -8.042 9.036 17.985 1.00 83.81 162 PHE A N 1
ATOM 1278 C CA . PHE A 1 162 ? -7.862 9.805 19.210 1.00 83.81 162 PHE A CA 1
ATOM 1279 C C . PHE A 1 162 ? -9.147 9.829 20.029 1.00 83.81 162 PHE A C 1
ATOM 1281 O O . PHE A 1 162 ? -10.243 9.759 19.475 1.00 83.81 162 PHE A O 1
ATOM 1288 N N . ARG A 1 163 ? -9.027 9.944 21.356 1.00 87.06 163 ARG A N 1
ATOM 1289 C CA . ARG A 1 163 ? -10.209 10.055 22.229 1.00 87.06 163 ARG A CA 1
ATOM 1290 C C . ARG A 1 163 ? -10.864 11.429 22.148 1.00 87.06 163 ARG A C 1
ATOM 1292 O O . ARG A 1 163 ? -12.052 11.545 22.420 1.00 87.06 163 ARG A O 1
ATOM 1299 N N . SER A 1 164 ? -10.095 12.462 21.814 1.00 88.00 164 SER A N 1
ATOM 1300 C CA . SER A 1 164 ? -10.589 13.827 21.686 1.00 88.00 164 SER A CA 1
ATOM 1301 C C . SER A 1 164 ? -9.925 14.548 20.521 1.00 88.00 164 SER A C 1
ATOM 1303 O O . SER A 1 164 ? -8.819 14.206 20.097 1.00 88.00 164 SER A O 1
ATOM 1305 N N . ILE A 1 165 ? -10.598 15.591 20.040 1.00 85.19 165 ILE A N 1
ATOM 1306 C CA . ILE A 1 165 ? -10.069 16.476 18.998 1.00 85.19 165 ILE A CA 1
ATOM 1307 C C . ILE A 1 165 ? -8.783 17.158 19.484 1.00 85.19 165 ILE A C 1
ATOM 1309 O O . ILE A 1 165 ? -7.830 17.254 18.721 1.00 85.19 165 ILE A O 1
ATOM 1313 N N . LEU A 1 166 ? -8.710 17.544 20.765 1.00 86.00 166 LEU A N 1
ATOM 1314 C CA . LEU A 1 166 ? -7.506 18.147 21.351 1.00 86.00 166 LEU A CA 1
ATOM 1315 C C . LEU A 1 166 ? -6.286 17.225 21.210 1.00 86.00 166 LEU A C 1
ATOM 1317 O O . LEU A 1 166 ? -5.248 17.657 20.716 1.00 86.00 166 LEU A O 1
ATOM 1321 N N . GLN A 1 167 ? -6.435 15.934 21.525 1.00 83.06 167 GLN A N 1
ATOM 1322 C CA . GLN A 1 167 ? -5.360 14.954 21.327 1.00 83.06 167 GLN A CA 1
ATOM 1323 C C . GLN A 1 167 ? -4.993 14.791 19.850 1.00 83.06 167 GLN A C 1
ATOM 1325 O O . GLN A 1 167 ? -3.814 14.701 19.516 1.00 83.06 167 GLN A O 1
ATOM 1330 N N . ALA A 1 168 ? -5.987 14.794 18.956 1.00 81.81 168 ALA A N 1
ATOM 1331 C CA . ALA A 1 168 ? -5.736 14.728 17.519 1.00 81.81 168 ALA A CA 1
ATOM 1332 C C . ALA A 1 168 ? -4.917 15.933 17.024 1.00 81.81 168 ALA A C 1
ATOM 1334 O O . ALA A 1 168 ? -4.033 15.775 16.186 1.00 81.81 168 ALA A O 1
ATOM 1335 N N . THR A 1 169 ? -5.161 17.124 17.578 1.00 80.06 169 THR A N 1
ATOM 1336 C CA . THR A 1 169 ? -4.434 18.351 17.217 1.00 80.06 169 THR A CA 1
ATOM 1337 C C . THR A 1 169 ? -3.014 18.429 17.777 1.00 80.06 169 THR A C 1
ATOM 1339 O O . THR A 1 169 ? -2.244 19.286 17.354 1.00 80.06 169 THR A O 1
ATOM 1342 N N . GLU A 1 170 ? -2.617 17.543 18.694 1.00 79.75 170 GLU A N 1
ATOM 1343 C CA . GLU A 1 170 ? -1.234 17.493 19.186 1.00 79.75 170 GLU A CA 1
ATOM 1344 C C . GLU A 1 170 ? -0.280 16.768 18.225 1.00 79.75 170 GLU A C 1
ATOM 1346 O O . GLU A 1 170 ? 0.939 16.981 18.281 1.00 79.75 170 GLU A O 1
ATOM 1351 N N . LEU A 1 171 ? -0.821 15.921 17.343 1.00 64.75 171 LEU A N 1
ATOM 1352 C CA . LEU A 1 171 ? -0.078 15.104 16.387 1.00 64.75 171 LEU A CA 1
ATOM 1353 C C . LEU A 1 171 ? -0.258 15.640 14.967 1.00 64.75 171 LEU A C 1
ATOM 1355 O O . LEU A 1 171 ? -1.114 15.205 14.201 1.00 64.75 171 LEU A O 1
ATOM 1359 N N . TYR A 1 172 ? 0.618 16.563 14.580 1.00 59.72 172 TYR A N 1
ATOM 1360 C CA . TYR A 1 172 ? 0.716 17.012 13.194 1.00 59.72 172 TYR A CA 1
ATOM 1361 C C . TYR A 1 172 ? 1.497 15.983 12.371 1.00 59.72 172 TYR A C 1
ATOM 1363 O O . TYR A 1 172 ? 2.731 15.990 12.336 1.00 59.72 172 TYR A O 1
ATOM 1371 N N . ILE A 1 173 ? 0.782 15.091 11.679 1.00 54.47 173 ILE A N 1
ATOM 1372 C CA . ILE A 1 173 ? 1.366 14.174 10.688 1.00 54.47 173 ILE A CA 1
ATOM 1373 C C . ILE A 1 173 ? 1.684 14.970 9.413 1.00 54.47 173 ILE A C 1
ATOM 1375 O O . ILE A 1 173 ? 0.974 14.898 8.413 1.00 54.47 173 ILE A O 1
ATOM 1379 N N . LYS A 1 174 ? 2.734 15.793 9.507 1.00 52.25 174 LYS A N 1
ATOM 1380 C CA . LYS A 1 174 ? 3.673 16.255 8.468 1.00 52.25 174 LYS A CA 1
ATOM 1381 C C . LYS A 1 174 ? 4.417 17.480 9.012 1.00 52.25 174 LYS A C 1
ATOM 1383 O O . LYS A 1 174 ? 3.907 18.590 8.998 1.00 52.25 174 LYS A O 1
ATOM 1388 N N . ALA A 1 175 ? 5.659 17.222 9.426 1.00 34.16 175 ALA A N 1
ATOM 1389 C CA . ALA A 1 175 ? 6.715 18.164 9.802 1.00 34.16 175 ALA A CA 1
ATOM 1390 C C . ALA A 1 175 ? 6.515 18.978 11.102 1.00 34.16 175 ALA A C 1
ATOM 1392 O O . ALA A 1 175 ? 6.037 20.100 11.071 1.00 34.16 175 ALA A O 1
ATOM 1393 N N . PHE A 1 176 ? 7.075 18.427 12.191 1.00 36.06 176 PHE A N 1
ATOM 1394 C CA . PHE A 1 176 ? 7.559 19.095 13.413 1.00 36.06 176 PHE A CA 1
ATOM 1395 C C . PHE A 1 176 ? 6.557 19.906 14.258 1.00 36.06 176 PHE A C 1
ATOM 1397 O O . PHE A 1 176 ? 5.968 20.885 13.815 1.00 36.06 176 PHE A O 1
ATOM 1404 N N . LYS A 1 177 ? 6.511 19.601 15.567 1.00 35.44 177 LYS A N 1
ATOM 1405 C CA . LYS A 1 177 ? 6.143 20.598 16.584 1.00 35.44 177 LYS A CA 1
ATOM 1406 C C . LYS A 1 177 ? 7.173 21.729 16.527 1.00 35.44 177 LYS A C 1
ATOM 1408 O O . LYS A 1 177 ? 8.272 21.596 17.056 1.00 35.44 177 LYS A O 1
ATOM 1413 N N . ALA A 1 178 ? 6.811 22.835 15.896 1.00 33.59 178 ALA A N 1
ATOM 1414 C CA . ALA A 1 178 ? 7.427 24.126 16.138 1.00 33.59 178 ALA A CA 1
ATOM 1415 C C . ALA A 1 178 ? 6.323 25.188 16.153 1.00 33.59 178 ALA A C 1
ATOM 1417 O O . ALA A 1 178 ? 5.822 25.583 15.106 1.00 33.59 178 ALA A O 1
ATOM 1418 N N . CYS A 1 179 ? 6.025 25.659 17.369 1.00 29.33 179 CYS A N 1
ATOM 1419 C CA . CYS A 1 179 ? 5.231 26.847 17.694 1.00 29.33 179 CYS A CA 1
ATOM 1420 C C . CYS A 1 179 ? 3.698 26.721 17.513 1.00 29.33 179 CYS A C 1
ATOM 1422 O O . CYS A 1 179 ? 3.240 26.228 16.482 1.00 29.33 179 CYS A O 1
ATOM 1424 N N . PRO A 1 180 ? 2.878 27.199 18.476 1.00 36.16 180 PRO A N 1
ATOM 1425 C CA . PRO A 1 180 ? 1.453 27.379 18.250 1.00 36.16 180 PRO A CA 1
ATOM 1426 C C . PRO A 1 180 ? 1.282 28.534 17.262 1.00 36.16 180 PRO A C 1
ATOM 1428 O O . PRO A 1 180 ? 1.337 29.704 17.629 1.00 36.16 180 PRO A O 1
ATOM 1431 N N . ARG A 1 181 ? 1.116 28.206 15.981 1.00 32.06 181 ARG A N 1
ATOM 1432 C CA . ARG A 1 181 ? 0.442 29.102 15.048 1.00 32.06 181 ARG A CA 1
ATOM 1433 C C . ARG A 1 181 ? -0.972 28.588 14.873 1.00 32.06 181 ARG A C 1
ATOM 1435 O O . ARG A 1 181 ? -1.198 27.545 14.266 1.00 32.06 181 ARG A O 1
ATOM 1442 N N . GLU A 1 182 ? -1.905 29.342 15.437 1.00 37.34 182 GLU A N 1
ATOM 1443 C CA . GLU A 1 182 ? -3.268 29.405 14.936 1.00 37.34 182 GLU A CA 1
ATOM 1444 C C . GLU A 1 182 ? -3.242 29.503 13.402 1.00 37.34 182 GLU A C 1
ATOM 1446 O O . GLU A 1 182 ? -2.458 30.259 12.825 1.00 37.34 182 GLU A O 1
ATOM 1451 N N . GLY A 1 183 ? -4.103 28.726 12.748 1.00 35.84 183 GLY A N 1
ATOM 1452 C CA . GLY A 1 183 ? -4.318 28.803 11.307 1.00 35.84 183 GLY A CA 1
ATOM 1453 C C . GLY A 1 183 ? -3.532 27.772 10.502 1.00 35.84 183 GLY A C 1
ATOM 1454 O O . GLY A 1 183 ? -2.377 27.978 10.153 1.00 35.84 183 GLY A O 1
ATOM 1455 N N . HIS A 1 184 ? -4.198 26.668 10.158 1.00 32.16 184 HIS A N 1
ATOM 1456 C CA . HIS A 1 184 ? -4.496 26.287 8.768 1.00 32.16 184 HIS A CA 1
ATOM 1457 C C . HIS A 1 184 ? -5.113 24.878 8.717 1.00 32.16 184 HIS A C 1
ATOM 1459 O O . HIS A 1 184 ? -4.615 23.972 8.058 1.00 32.16 184 HIS A O 1
ATOM 1465 N N . PHE A 1 185 ? -6.272 24.713 9.360 1.00 29.98 185 PHE A N 1
ATOM 1466 C CA . PHE A 1 185 ? -7.305 23.844 8.804 1.00 29.98 185 PHE A CA 1
ATOM 1467 C C . PHE A 1 185 ? -8.081 24.717 7.812 1.00 29.98 185 PHE A C 1
ATOM 1469 O O . PHE A 1 185 ? -8.978 25.463 8.195 1.00 29.98 185 PHE A O 1
ATOM 1476 N N . GLN A 1 186 ? -7.673 24.735 6.540 1.00 31.69 186 GLN A N 1
ATOM 1477 C CA . GLN A 1 186 ? -8.508 25.325 5.491 1.00 31.69 186 GLN A CA 1
ATOM 1478 C C . GLN A 1 186 ? -9.690 24.383 5.220 1.00 31.69 186 GLN A C 1
ATOM 1480 O O . GLN A 1 186 ? -9.748 23.717 4.192 1.00 31.69 186 GLN A O 1
ATOM 1485 N N . SER A 1 187 ? -10.675 24.371 6.119 1.00 29.36 187 SER A N 1
ATOM 1486 C CA . SER A 1 187 ? -12.058 24.150 5.706 1.00 29.36 187 SER A CA 1
ATOM 1487 C C . SER A 1 187 ? -12.570 25.469 5.140 1.00 29.36 187 SER A C 1
ATOM 1489 O O . SER A 1 187 ? -13.175 26.284 5.832 1.00 29.36 187 SER A O 1
ATOM 1491 N N . ARG A 1 188 ? -12.324 25.709 3.851 1.00 27.70 188 ARG A N 1
ATOM 1492 C CA . ARG A 1 188 ? -13.104 26.701 3.102 1.00 27.70 188 ARG A CA 1
ATOM 1493 C C . ARG A 1 188 ? -14.400 26.045 2.614 1.00 27.70 188 ARG A C 1
ATOM 1495 O O . ARG A 1 188 ? -14.708 26.064 1.430 1.00 27.70 188 ARG A O 1
ATOM 1502 N N . SER A 1 189 ? -15.163 25.461 3.538 1.00 31.88 189 SER A N 1
ATOM 1503 C CA . SER A 1 189 ? -16.602 25.310 3.357 1.00 31.88 189 SER A CA 1
ATOM 1504 C C . SER A 1 189 ? -17.188 26.702 3.548 1.00 31.88 189 SER A C 1
ATOM 1506 O O . SER A 1 189 ? -17.301 27.195 4.669 1.00 31.88 189 SER A O 1
ATOM 1508 N N . LYS A 1 190 ? -17.494 27.366 2.431 1.00 33.22 190 LYS A N 1
ATOM 1509 C CA . LYS A 1 190 ? -18.460 28.460 2.417 1.00 33.22 190 LYS A CA 1
ATOM 1510 C C . LYS A 1 190 ? -19.781 27.878 2.927 1.00 33.22 190 LYS A C 1
ATOM 1512 O O . LYS A 1 190 ? -20.535 27.309 2.147 1.00 33.22 190 LYS A O 1
ATOM 1517 N N . LEU A 1 191 ? -20.024 27.979 4.229 1.00 33.56 191 LEU A N 1
ATOM 1518 C CA . LEU A 1 191 ? -21.385 28.089 4.719 1.00 33.56 191 LEU A CA 1
ATOM 1519 C C . LEU A 1 191 ? -21.840 29.474 4.280 1.00 33.56 191 LEU A C 1
ATOM 1521 O O . LEU A 1 191 ? -21.323 30.498 4.719 1.00 33.56 191 LEU A O 1
ATOM 1525 N N . VAL A 1 192 ? -22.682 29.455 3.258 1.00 37.31 192 VAL A N 1
ATOM 1526 C CA . VAL A 1 192 ? -23.452 30.598 2.809 1.00 37.31 192 VAL A CA 1
ATOM 1527 C C . VAL A 1 192 ? -24.410 30.919 3.950 1.00 37.31 192 VAL A C 1
ATOM 1529 O O . VAL A 1 192 ? -25.304 30.127 4.231 1.00 37.31 192 VAL A O 1
ATOM 1532 N N . ASP A 1 193 ? -24.185 32.054 4.610 1.00 33.84 193 ASP A N 1
ATOM 1533 C CA . ASP A 1 193 ? -25.252 32.790 5.279 1.00 33.84 193 ASP A CA 1
ATOM 1534 C C . ASP A 1 193 ? -26.337 33.083 4.236 1.00 33.84 193 ASP A C 1
ATOM 1536 O O . ASP A 1 193 ? -26.102 33.801 3.261 1.00 33.84 193 ASP A O 1
ATOM 1540 N N . MET A 1 194 ? -27.517 32.513 4.437 1.00 33.31 194 MET A N 1
ATOM 1541 C CA . MET A 1 194 ? -28.791 33.034 3.953 1.00 33.31 194 MET A CA 1
ATOM 1542 C C . MET A 1 194 ? -29.718 32.961 5.164 1.00 33.31 194 MET A C 1
ATOM 1544 O O . MET A 1 194 ? -29.750 31.928 5.835 1.00 33.31 194 MET A O 1
ATOM 1548 N N . GLY A 1 195 ? -30.334 34.101 5.475 1.00 37.34 195 GLY A N 1
ATOM 1549 C CA . GLY A 1 195 ? -31.135 34.324 6.679 1.00 37.34 195 GLY A CA 1
ATOM 1550 C C . GLY A 1 195 ? -32.466 33.592 6.719 1.00 37.34 195 GLY A C 1
ATOM 1551 O O . GLY A 1 195 ? -32.723 32.727 5.853 1.00 37.34 195 GLY A O 1
#

InterPro domains:
  IPR003817 Phosphatidylserine decarboxylase-related [PF02666] (127-175)
  IPR003817 Phosphatidylserine decarboxylase-related [PTHR10067] (37-176)

Foldseek 3Di:
DDDDDPDPPPDPCPPVNVVVVVVVVVVVVLLVCLVVDFDQDPPPRDTHDFQAASVVSSVCSQLPVDPVNVCCCPPPPVSVVVVVVVVVVVVVQQPAFDDLVVLVVVCNSRVPDQVQFPDHSRVDRGNVCVVPTDGDPPPDDDPPPPDPVDDDDPDPDDDDDDPDPVVVVVDDPPDDPDDDDDDDPPPPPPPDDDD

Radius of gyration: 24.96 Å; chains: 1; bounding box: 88×50×51 Å

Sequence (195 aa):
MVEFEEWIWYPLVGAFGSLLVDLLLSLCISVHKARTASVKERCTGKPIHEVTPFSNRLQVFLAFETGIGCAMCRFCGPFRRFLISDSRAKGDKYDKPCDPATIREFSRGYGIDESELLLPIEAHSTLNEFFYRKLKAGARPISEPDNPNIATVPCDCRLHVFRSILQATELYIKAFKACPREGHFQSRSKLVDMG

pLDDT: mean 77.62, std 21.51, range [27.7, 97.69]

Secondary structure (DSSP, 8-state):
-------SSSSSS-HHHHHHHHHHHHHHHHHHHHHH--EEPTTT--EE-----HHHHHHHHHHHTSHHHHHHHHH-HHHHHHHHHHHHHHHHHHTSB--HHHHHHHHHHHT--GGGBSS-GGG-SBHHHHHTPPBPTTSSPPSSTT-TT-PPPSSS-PPP--SSHHHHHH--SSS--------------------